Protein AF-A0A0E0ACD8-F1 (afdb_monomer_lite)

Sequence (240 aa):
MGDSAIGPICGKRSSAIFADDLLPPSPPSPHSHHHPAKRSRRSPHRRREAHLHHLSSLFPGMDPQLLEGALDASGDDLDSAIKSLNNLRLESTEAILSATGCKSENGLPTAVYPEMTNASDMGDARARASRALEVLEKSIVERTGADAAQNLQKENMMLKEQLTVVLRENAVLKRAVAIQHERQKEFDERSQEVQSLKQLVVQYQEQLRTLEINNYALTMHLKQAQQNNSIPGHFNPDVF

Structure (mmCIF, N/CA/C/O backbone):
data_AF-A0A0E0ACD8-F1
#
_entry.id   AF-A0A0E0ACD8-F1
#
loop_
_atom_site.group_PDB
_atom_site.id
_atom_site.type_symbol
_atom_site.label_atom_id
_atom_site.label_alt_id
_atom_site.label_comp_id
_atom_site.label_asym_id
_atom_site.label_entity_id
_atom_site.label_seq_id
_atom_site.pdbx_PDB_ins_code
_atom_site.Cartn_x
_atom_site.Cartn_y
_atom_site.Cartn_z
_atom_site.occupancy
_atom_site.B_iso_or_equiv
_atom_site.auth_seq_id
_atom_site.auth_comp_id
_atom_site.auth_asym_id
_atom_site.auth_atom_id
_atom_site.pdbx_PDB_model_num
ATOM 1 N N . MET A 1 1 ? -42.430 -9.505 19.712 1.00 44.75 1 MET A N 1
ATOM 2 C CA . MET A 1 1 ? -42.093 -9.816 18.311 1.00 44.75 1 MET A CA 1
ATOM 3 C C . MET A 1 1 ? -40.588 -9.934 18.222 1.00 44.75 1 MET A C 1
ATOM 5 O O . MET A 1 1 ? -39.904 -8.929 18.353 1.00 44.75 1 MET A O 1
ATOM 9 N N . GLY A 1 2 ? -40.092 -11.164 18.163 1.00 43.69 2 GLY A N 1
ATOM 10 C CA . GLY A 1 2 ? -38.697 -11.434 17.847 1.00 43.69 2 GLY A CA 1
ATOM 11 C C . GLY A 1 2 ? -38.564 -11.699 16.356 1.00 43.69 2 GLY A C 1
ATOM 12 O O . GLY A 1 2 ? -39.543 -12.097 15.740 1.00 43.69 2 GLY A O 1
ATOM 13 N N . ASP A 1 3 ? -37.364 -11.497 15.828 1.00 41.41 3 ASP A N 1
ATOM 14 C CA . ASP A 1 3 ? -36.836 -12.303 14.734 1.00 41.41 3 ASP A CA 1
ATOM 15 C C . ASP A 1 3 ? -35.308 -12.324 14.848 1.00 41.41 3 ASP A C 1
ATOM 17 O O . ASP A 1 3 ? -34.622 -11.312 14.717 1.00 41.41 3 ASP A O 1
ATOM 21 N N . SER A 1 4 ? -34.797 -13.508 15.191 1.00 39.84 4 SER A N 1
ATOM 22 C CA . SER A 1 4 ? -33.385 -13.877 15.134 1.00 39.84 4 SER A CA 1
ATOM 23 C C . SER A 1 4 ? -33.101 -14.444 13.750 1.00 39.84 4 SER A C 1
ATOM 25 O O . SER A 1 4 ? -33.640 -15.488 13.394 1.00 39.84 4 SER A O 1
ATOM 27 N N . ALA A 1 5 ? -32.220 -13.799 12.990 1.00 52.59 5 ALA A N 1
ATOM 28 C CA . ALA A 1 5 ? -31.650 -14.382 11.783 1.00 52.59 5 ALA A CA 1
ATOM 29 C C . ALA A 1 5 ? -30.378 -15.163 12.154 1.00 52.59 5 ALA A C 1
ATOM 31 O O . ALA A 1 5 ? -29.327 -14.578 12.412 1.00 52.59 5 ALA A O 1
ATOM 32 N N . ILE A 1 6 ? -30.488 -16.492 12.200 1.00 50.03 6 ILE A N 1
ATOM 33 C CA . ILE A 1 6 ? -29.354 -17.419 12.282 1.00 50.03 6 ILE A CA 1
ATOM 34 C C . ILE A 1 6 ? -28.976 -17.797 10.846 1.00 50.03 6 ILE A C 1
ATOM 36 O O . ILE A 1 6 ? -29.772 -18.398 10.128 1.00 50.03 6 ILE A O 1
ATOM 40 N N . GLY A 1 7 ? -27.766 -17.431 10.419 1.00 40.84 7 GLY A N 1
ATOM 41 C CA . GLY A 1 7 ? -27.192 -17.869 9.145 1.00 40.84 7 GLY A CA 1
ATOM 42 C C . GLY A 1 7 ? -26.652 -19.307 9.223 1.00 40.84 7 GLY A C 1
ATOM 43 O O . GLY A 1 7 ? -26.124 -19.692 10.269 1.00 40.84 7 GLY A O 1
ATOM 44 N N . PRO A 1 8 ? -26.724 -20.110 8.144 1.00 55.34 8 PRO A N 1
ATOM 45 C CA . PRO A 1 8 ? -26.065 -21.406 8.097 1.00 55.34 8 PRO A CA 1
ATOM 46 C C . PRO A 1 8 ? -24.646 -21.309 7.515 1.00 55.34 8 PRO A C 1
ATOM 48 O O . PRO A 1 8 ? -24.424 -20.818 6.410 1.00 55.34 8 PRO A O 1
ATOM 51 N N . ILE A 1 9 ? -23.692 -21.847 8.278 1.00 46.97 9 ILE A N 1
ATOM 52 C CA . ILE A 1 9 ? -22.329 -22.193 7.867 1.00 46.97 9 ILE A CA 1
ATOM 53 C C . ILE A 1 9 ? -22.361 -23.638 7.350 1.00 46.97 9 ILE A C 1
ATOM 55 O O . ILE A 1 9 ? -22.727 -24.553 8.081 1.00 46.97 9 ILE A O 1
ATOM 59 N N . CYS A 1 10 ? -21.952 -23.855 6.103 1.00 50.28 10 CYS A N 1
ATOM 60 C CA . CYS A 1 10 ? -21.711 -25.167 5.497 1.00 50.28 10 CYS A CA 1
ATOM 61 C C . CYS A 1 10 ? -20.557 -24.971 4.502 1.00 50.28 10 CYS A C 1
ATOM 63 O O . CYS A 1 10 ? -20.577 -24.013 3.742 1.00 50.28 10 CYS A O 1
ATOM 65 N N . GLY A 1 11 ? -19.479 -25.742 4.421 1.00 39.41 11 GLY A N 1
ATOM 66 C CA . GLY A 1 11 ? -19.096 -27.023 4.996 1.00 39.41 11 GLY A CA 1
ATOM 67 C C . GLY A 1 11 ? -18.040 -27.575 4.033 1.00 39.41 11 GLY A C 1
ATOM 68 O O . GLY A 1 11 ? -18.365 -27.963 2.917 1.00 39.41 11 GLY A O 1
ATOM 69 N N . LYS A 1 12 ? -16.759 -27.511 4.412 1.00 44.75 12 LYS A N 1
ATOM 70 C CA . LYS A 1 12 ? -15.624 -28.009 3.617 1.00 44.75 12 LYS A CA 1
ATOM 71 C C . LYS A 1 12 ? -15.651 -29.537 3.572 1.00 44.75 12 LYS A C 1
ATOM 73 O O . LYS A 1 12 ? -15.580 -30.152 4.632 1.00 44.75 12 LYS A O 1
ATOM 78 N N . ARG A 1 13 ? -15.611 -30.139 2.380 1.00 47.50 13 ARG A N 1
ATOM 79 C CA . ARG A 1 13 ? -15.043 -31.480 2.158 1.00 47.50 13 ARG A CA 1
ATOM 80 C C . ARG A 1 13 ? -14.386 -31.559 0.780 1.00 47.50 13 ARG A C 1
ATOM 82 O O . ARG A 1 13 ? -15.063 -31.595 -0.239 1.00 47.50 13 ARG A O 1
ATOM 89 N N . SER A 1 14 ? -13.057 -31.589 0.792 1.00 41.72 14 SER A N 1
ATOM 90 C CA . SER A 1 14 ? -12.219 -32.058 -0.311 1.00 41.72 14 SER A CA 1
ATOM 91 C C . SER A 1 14 ? -12.171 -33.588 -0.327 1.00 41.72 14 SER A C 1
ATOM 93 O O . SER A 1 14 ? -12.010 -34.189 0.732 1.00 41.72 14 SER A O 1
ATOM 95 N N . SER A 1 15 ? -12.175 -34.189 -1.517 1.00 36.47 15 SER A N 1
ATOM 96 C CA . SER A 1 15 ? -11.354 -35.365 -1.850 1.00 36.47 15 SER A CA 1
ATOM 97 C C . SER A 1 15 ? -11.347 -35.584 -3.361 1.00 36.47 15 SER A C 1
ATOM 99 O O . SER A 1 15 ? -12.391 -35.799 -3.971 1.00 36.47 15 SER A O 1
ATOM 101 N N . ALA A 1 16 ? -10.155 -35.521 -3.940 1.00 38.72 16 ALA A N 1
ATOM 102 C CA . ALA A 1 16 ? -9.854 -35.925 -5.304 1.00 38.72 16 ALA A CA 1
ATOM 103 C C . ALA A 1 16 ? -9.402 -37.401 -5.344 1.00 38.72 16 ALA A C 1
ATOM 105 O O . ALA A 1 16 ? -9.107 -37.968 -4.292 1.00 38.72 16 ALA A O 1
ATOM 106 N N . ILE A 1 17 ? -9.225 -37.907 -6.577 1.00 37.50 17 ILE A N 1
ATOM 107 C CA . ILE A 1 17 ? -8.387 -39.043 -7.040 1.00 37.50 17 ILE A CA 1
ATOM 108 C C . ILE A 1 17 ? -9.178 -40.268 -7.543 1.00 37.50 17 ILE A C 1
ATOM 110 O O . ILE A 1 17 ? -9.845 -40.934 -6.762 1.00 37.50 17 ILE A O 1
ATOM 114 N N . PHE A 1 18 ? -9.105 -40.509 -8.865 1.00 42.03 18 PHE A N 1
ATOM 115 C CA . PHE A 1 18 ? -8.533 -41.669 -9.605 1.00 42.03 18 PHE A CA 1
ATOM 116 C C . PHE A 1 18 ? -8.907 -41.469 -11.102 1.00 42.03 18 PHE A C 1
ATOM 118 O O . PHE A 1 18 ? -10.088 -41.393 -11.422 1.00 42.03 18 PHE A O 1
ATOM 125 N N . ALA A 1 19 ? -7.993 -41.010 -11.974 1.00 38.72 19 ALA A N 1
ATOM 126 C CA . ALA A 1 19 ? -7.158 -41.813 -12.896 1.00 38.72 19 ALA A CA 1
ATOM 127 C C . ALA A 1 19 ? -7.994 -42.831 -13.709 1.00 38.72 19 ALA A C 1
ATOM 129 O O . ALA A 1 19 ? -8.526 -43.771 -13.132 1.00 38.72 19 ALA A O 1
ATOM 130 N N . ASP A 1 20 ? -8.363 -42.522 -14.958 1.00 36.41 20 ASP A N 1
ATOM 131 C CA . ASP A 1 20 ? -7.591 -42.793 -16.194 1.00 36.41 20 ASP A CA 1
ATOM 132 C C . ASP A 1 20 ? -7.513 -44.301 -16.482 1.00 36.41 20 ASP A C 1
ATOM 134 O O . ASP A 1 20 ? -6.758 -44.976 -15.793 1.00 36.41 20 ASP A O 1
ATOM 138 N N . ASP A 1 21 ? -8.352 -44.820 -17.400 1.00 34.28 21 ASP A N 1
ATOM 139 C CA . ASP A 1 21 ? -7.948 -45.713 -18.508 1.00 34.28 21 ASP A CA 1
ATOM 140 C C . ASP A 1 21 ? -9.148 -46.201 -19.376 1.00 34.28 21 ASP A C 1
ATOM 142 O O . ASP A 1 21 ? -10.239 -46.467 -18.869 1.00 34.28 21 ASP A O 1
ATOM 146 N N . LEU A 1 22 ? -8.877 -46.414 -20.674 1.00 37.34 22 LEU A N 1
ATOM 147 C CA . LEU A 1 22 ? -9.637 -47.168 -21.707 1.00 37.34 22 LEU A CA 1
ATOM 148 C C . LEU A 1 22 ? -10.721 -46.464 -22.578 1.00 37.34 22 LEU A C 1
ATOM 150 O O . LEU A 1 22 ? -11.919 -46.553 -22.338 1.00 37.34 22 LEU A O 1
ATOM 154 N N . LEU A 1 23 ? -10.226 -45.839 -23.659 1.00 43.69 23 LEU A N 1
ATOM 155 C CA . LEU A 1 23 ? -10.640 -45.798 -25.090 1.00 43.69 23 LEU A CA 1
ATOM 156 C C . LEU A 1 23 ? -12.063 -46.227 -25.606 1.00 43.69 23 LEU A C 1
ATOM 158 O O . LEU A 1 23 ? -12.763 -47.027 -24.995 1.00 43.69 23 LEU A O 1
ATOM 162 N N . PRO A 1 24 ? -12.476 -45.733 -26.809 1.00 51.62 24 PRO A N 1
ATOM 163 C CA . PRO A 1 24 ? -13.868 -45.597 -27.285 1.00 51.62 24 PRO A CA 1
ATOM 164 C C . PRO A 1 24 ? -14.331 -46.700 -28.272 1.00 51.62 24 PRO A C 1
ATOM 166 O O . PRO A 1 24 ? -13.490 -47.395 -28.846 1.00 51.62 24 PRO A O 1
ATOM 169 N N . PRO A 1 25 ? -15.639 -46.826 -28.594 1.00 42.16 25 PRO A N 1
ATOM 170 C CA . PRO A 1 25 ? -16.081 -47.678 -29.698 1.00 42.16 25 PRO A CA 1
ATOM 171 C C . PRO A 1 25 ? -15.919 -46.997 -31.075 1.00 42.16 25 PRO A C 1
ATOM 173 O O . PRO A 1 25 ? -16.193 -45.811 -31.255 1.00 42.16 25 PRO A O 1
ATOM 176 N N . SER A 1 26 ? -15.437 -47.793 -32.032 1.00 41.91 26 SER A N 1
ATOM 177 C CA . SER A 1 26 ? -14.914 -47.460 -33.370 1.00 41.91 26 SER A CA 1
ATOM 178 C C . SER A 1 26 ? -15.997 -47.262 -34.473 1.00 41.91 26 SER A C 1
ATOM 180 O O . SER A 1 26 ? -17.175 -47.505 -34.216 1.00 41.91 26 SER A O 1
ATOM 182 N N . PRO A 1 27 ? -15.626 -46.827 -35.705 1.00 51.56 27 PRO A N 1
ATOM 183 C CA . PRO A 1 27 ? -16.522 -46.285 -36.742 1.00 51.56 27 PRO A CA 1
ATOM 184 C C . PRO A 1 27 ? -16.906 -47.309 -37.835 1.00 51.56 27 PRO A C 1
ATOM 186 O O . PRO A 1 27 ? -16.271 -48.359 -37.930 1.00 51.56 27 PRO A O 1
ATOM 189 N N . PRO A 1 28 ? -17.818 -46.966 -38.771 1.00 38.97 28 PRO A N 1
ATOM 190 C CA . PRO A 1 28 ? -17.841 -47.582 -40.092 1.00 38.97 28 PRO A CA 1
ATOM 191 C C . PRO A 1 28 ? -17.473 -46.591 -41.215 1.00 38.97 28 PRO A C 1
ATOM 193 O O . PRO A 1 28 ? -17.900 -45.441 -41.270 1.00 38.97 28 PRO A O 1
ATOM 196 N N . SER A 1 29 ? -16.682 -47.079 -42.159 1.00 42.69 29 SER A N 1
ATOM 197 C CA . SER A 1 29 ? -16.430 -46.565 -43.516 1.00 42.69 29 SER A CA 1
ATOM 198 C C . SER A 1 29 ? -16.172 -47.805 -44.397 1.00 42.69 29 SER A C 1
ATOM 200 O O . SER A 1 29 ? -15.933 -48.863 -43.809 1.00 42.69 29 SER A O 1
ATOM 202 N N . PRO A 1 30 ? -16.094 -47.766 -45.747 1.00 52.03 30 PRO A N 1
ATOM 203 C CA . PRO A 1 30 ? -16.417 -46.725 -46.743 1.00 52.03 30 PRO A CA 1
ATOM 204 C C . PRO A 1 30 ? -17.197 -47.274 -47.977 1.00 52.03 30 PRO A C 1
ATOM 206 O O . PRO A 1 30 ? -17.224 -48.475 -48.218 1.00 52.03 30 PRO A O 1
ATOM 209 N N . HIS A 1 31 ? -17.699 -46.407 -48.869 1.00 36.91 31 HIS A N 1
ATOM 210 C CA . HIS A 1 31 ? -17.850 -46.769 -50.292 1.00 36.91 31 HIS A CA 1
ATOM 211 C C . HIS A 1 31 ? -17.358 -45.638 -51.210 1.00 36.91 31 HIS A C 1
ATOM 213 O O . HIS A 1 31 ? -17.790 -44.492 -51.124 1.00 36.91 31 HIS A O 1
ATOM 219 N N . SER A 1 32 ? -16.391 -46.009 -52.050 1.00 43.66 32 SER A N 1
ATOM 220 C CA . SER A 1 32 ? -15.716 -45.245 -53.106 1.00 43.66 32 SER A CA 1
ATOM 221 C C . SER A 1 32 ? -16.608 -45.074 -54.335 1.00 43.66 32 SER A C 1
ATOM 223 O O . SER A 1 32 ? -17.327 -46.015 -54.633 1.00 43.66 32 SER A O 1
ATOM 225 N N . HIS A 1 33 ? -16.485 -43.960 -55.078 1.00 39.53 33 HIS A N 1
ATOM 226 C CA . HIS A 1 33 ? -16.396 -43.965 -56.552 1.00 39.53 33 HIS A CA 1
ATOM 227 C C . HIS A 1 33 ? -15.764 -42.661 -57.094 1.00 39.53 33 HIS A C 1
ATOM 229 O O . HIS A 1 33 ? -16.091 -41.552 -56.674 1.00 39.53 33 HIS A O 1
ATOM 235 N N . HIS A 1 34 ? -14.836 -42.828 -58.041 1.00 39.72 34 HIS A N 1
ATOM 236 C CA . HIS A 1 34 ? -14.064 -41.807 -58.7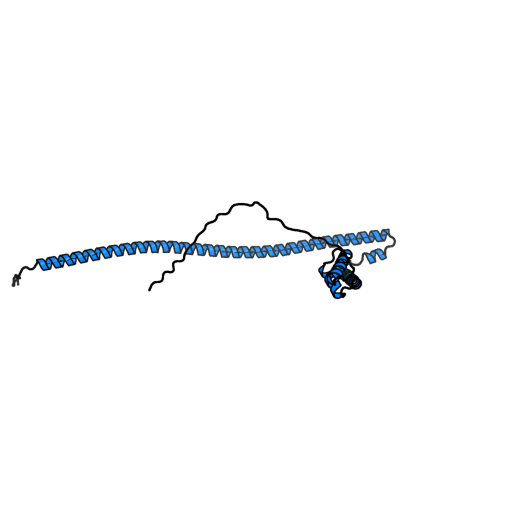58 1.00 39.72 34 HIS A CA 1
ATOM 237 C C . HIS A 1 34 ? -14.796 -41.249 -60.001 1.00 39.72 34 HIS A C 1
ATOM 239 O O . HIS A 1 34 ? -15.427 -42.024 -60.711 1.00 39.72 34 HIS A O 1
ATOM 245 N N . HIS A 1 35 ? -14.614 -39.953 -60.324 1.00 47.41 35 HIS A N 1
ATOM 246 C CA . HIS A 1 35 ? -13.945 -39.407 -61.541 1.00 47.41 35 HIS A CA 1
ATOM 247 C C . HIS A 1 35 ? -14.424 -37.988 -61.976 1.00 47.41 35 HIS A C 1
ATOM 249 O O . HIS A 1 35 ? -15.497 -37.548 -61.573 1.00 47.41 35 HIS A O 1
ATOM 255 N N . PRO A 1 36 ? -13.594 -37.225 -62.739 1.00 67.75 36 PRO A N 1
ATOM 256 C CA . PRO A 1 36 ? -13.540 -35.761 -62.709 1.00 67.75 36 PRO A CA 1
ATOM 257 C C . PRO A 1 36 ? -14.059 -35.077 -63.987 1.00 67.75 36 PRO A C 1
ATOM 259 O O . PRO A 1 36 ? -13.977 -35.626 -65.082 1.00 67.75 36 PRO A O 1
ATOM 262 N N . ALA A 1 37 ? -14.464 -33.807 -63.881 1.00 36.25 37 ALA A N 1
ATOM 263 C CA . ALA A 1 37 ? -14.571 -32.915 -65.036 1.00 36.25 37 ALA A CA 1
ATOM 264 C C . ALA A 1 37 ? -14.327 -31.446 -64.652 1.00 36.25 37 ALA A C 1
ATOM 266 O O . ALA A 1 37 ? -14.781 -30.938 -63.630 1.00 36.25 37 ALA A O 1
ATOM 267 N N . LYS A 1 38 ? -13.552 -30.782 -65.506 1.00 54.72 38 LYS A N 1
ATOM 268 C CA . LYS A 1 38 ? -12.978 -29.442 -65.382 1.00 54.72 38 LYS A CA 1
ATOM 269 C C . LYS A 1 38 ? -14.039 -28.344 -65.207 1.00 54.72 38 LYS A C 1
ATOM 271 O O . LYS A 1 38 ? -14.846 -28.109 -66.100 1.00 54.72 38 LYS A O 1
ATOM 276 N N . ARG A 1 39 ? -13.903 -27.539 -64.150 1.00 43.03 39 ARG A N 1
ATOM 277 C CA . ARG A 1 39 ? -14.224 -26.102 -64.191 1.00 43.03 39 ARG A CA 1
ATOM 278 C C . ARG A 1 39 ? -13.304 -25.363 -63.224 1.00 43.03 39 ARG A C 1
ATOM 280 O O . ARG A 1 39 ? -13.529 -25.347 -62.020 1.00 43.03 39 ARG A O 1
ATOM 287 N N . SER A 1 40 ? -12.249 -24.759 -63.772 1.00 56.19 40 SER A N 1
ATOM 288 C CA . SER A 1 40 ? -11.439 -23.757 -63.076 1.00 56.19 40 SER A CA 1
ATOM 289 C C . SER A 1 40 ? -12.326 -22.549 -62.777 1.00 56.19 40 SER A C 1
ATOM 291 O O . SER A 1 40 ? -12.461 -21.631 -63.579 1.00 56.19 40 SER A O 1
ATOM 293 N N . ARG A 1 41 ? -13.002 -22.587 -61.634 1.00 51.62 41 ARG A N 1
ATOM 294 C CA . ARG A 1 41 ? -13.510 -21.404 -60.952 1.00 51.62 41 ARG A CA 1
ATOM 295 C C . ARG A 1 41 ? -12.672 -21.292 -59.690 1.00 51.62 41 ARG A C 1
ATOM 297 O O . ARG A 1 41 ? -13.060 -21.795 -58.642 1.00 51.62 41 ARG A O 1
ATOM 304 N N . ARG A 1 42 ? -11.464 -20.725 -59.804 1.00 54.94 42 ARG A N 1
ATOM 305 C CA . ARG A 1 42 ? -10.732 -20.308 -58.603 1.00 54.94 42 ARG A CA 1
ATOM 306 C C . ARG A 1 42 ? -11.610 -19.261 -57.928 1.00 54.94 42 ARG A C 1
ATOM 308 O O . ARG A 1 42 ? -11.827 -18.202 -58.514 1.00 54.94 42 ARG A O 1
ATOM 315 N N . SER A 1 43 ? -12.162 -19.585 -56.760 1.00 65.50 43 SER A N 1
ATOM 316 C CA . SER A 1 43 ? -12.845 -18.595 -55.930 1.00 65.50 43 SER A CA 1
ATOM 317 C C . SER A 1 43 ? -11.936 -17.370 -55.776 1.00 65.50 43 SER A C 1
ATOM 319 O O . SER A 1 43 ? -10.722 -17.564 -55.651 1.00 65.50 43 SER A O 1
ATOM 321 N N . PRO A 1 44 ? -12.485 -16.142 -55.771 1.00 66.31 44 PRO A N 1
ATOM 322 C CA . PRO A 1 44 ? -11.706 -14.909 -55.616 1.00 66.31 44 PRO A CA 1
ATOM 323 C C . PRO A 1 44 ? -10.696 -14.997 -54.462 1.00 66.31 44 PRO A C 1
ATOM 325 O O . PRO A 1 44 ? -9.534 -14.642 -54.620 1.00 66.31 44 PRO A O 1
ATOM 328 N N . HIS A 1 45 ? -11.105 -15.646 -53.368 1.00 71.69 45 HIS A N 1
ATOM 329 C CA . HIS A 1 45 ? -10.282 -15.919 -52.192 1.00 71.69 45 HIS A CA 1
ATOM 330 C C . HIS A 1 45 ? -8.993 -16.712 -52.492 1.00 71.69 45 HIS A C 1
ATOM 332 O O . HIS A 1 45 ? -7.904 -16.273 -52.143 1.00 71.69 45 HIS A O 1
ATOM 338 N N . ARG A 1 46 ? -9.073 -17.809 -53.262 1.00 75.31 46 ARG A N 1
ATOM 339 C CA . ARG A 1 46 ? -7.886 -18.607 -53.641 1.00 75.31 46 ARG A CA 1
ATOM 340 C C . ARG A 1 46 ? -6.951 -17.884 -54.612 1.00 75.31 46 ARG A C 1
ATOM 342 O O . ARG A 1 46 ? -5.789 -18.263 -54.738 1.00 75.31 46 ARG A O 1
ATOM 349 N N . ARG A 1 47 ? -7.456 -16.910 -55.379 1.00 81.31 47 ARG A N 1
ATOM 350 C CA . ARG A 1 47 ? -6.610 -16.078 -56.251 1.00 81.31 47 ARG A CA 1
ATOM 351 C C . ARG A 1 47 ? -5.814 -15.090 -55.404 1.00 81.31 47 ARG A C 1
ATOM 353 O O . ARG A 1 47 ? -4.605 -14.997 -55.578 1.00 81.31 47 ARG A O 1
ATOM 360 N N . ARG A 1 48 ? -6.492 -14.427 -54.468 1.00 86.12 48 ARG A N 1
ATOM 361 C CA . ARG A 1 48 ? -5.885 -13.489 -53.526 1.00 86.12 48 ARG A CA 1
ATOM 362 C C . ARG A 1 48 ? -4.791 -14.149 -52.689 1.00 86.12 48 ARG A C 1
ATOM 364 O O . ARG A 1 48 ? -3.682 -13.636 -52.641 1.00 86.12 48 ARG A O 1
ATOM 371 N N . GLU A 1 49 ? -5.051 -15.338 -52.146 1.00 86.38 49 GLU A N 1
ATOM 372 C CA . GLU A 1 49 ? -4.046 -16.136 -51.423 1.00 86.38 49 GLU A CA 1
ATOM 373 C C . GLU A 1 49 ? -2.778 -16.386 -52.260 1.00 86.38 49 GLU A C 1
ATOM 375 O O . GLU A 1 49 ? -1.661 -16.269 -51.759 1.00 86.38 49 GLU A O 1
ATOM 380 N N . ALA A 1 50 ? -2.931 -16.688 -53.554 1.00 88.81 50 ALA A N 1
ATOM 381 C CA . ALA A 1 50 ? -1.797 -16.912 -54.447 1.00 88.81 50 ALA A CA 1
ATOM 382 C C . ALA A 1 50 ? -1.009 -15.622 -54.738 1.00 88.81 50 ALA A C 1
ATOM 384 O O . ALA A 1 50 ? 0.217 -15.669 -54.834 1.00 88.81 50 ALA A O 1
ATOM 385 N N . HIS A 1 51 ? -1.693 -14.479 -54.861 1.00 91.31 51 HIS A N 1
ATOM 386 C CA . HIS A 1 51 ? -1.048 -13.174 -55.028 1.00 91.31 51 HIS A CA 1
ATOM 387 C C . HIS A 1 51 ? -0.282 -12.765 -53.767 1.00 91.31 51 HIS A C 1
ATOM 389 O O . HIS A 1 51 ? 0.878 -12.379 -53.872 1.00 91.31 51 HIS A O 1
ATOM 395 N N . LEU A 1 52 ? -0.876 -12.930 -52.581 1.00 90.69 52 LEU A N 1
ATOM 396 C CA . LEU A 1 52 ? -0.205 -12.655 -51.308 1.00 90.69 52 LEU A CA 1
ATOM 397 C C . LEU A 1 52 ? 1.037 -13.528 -51.133 1.00 90.69 52 LEU A C 1
ATOM 399 O O . LEU A 1 52 ? 2.106 -13.009 -50.839 1.00 90.69 52 LEU A O 1
ATOM 403 N N . HIS A 1 53 ? 0.936 -14.829 -51.416 1.00 90.50 53 HIS A N 1
ATOM 404 C CA . HIS A 1 53 ? 2.090 -15.725 -51.358 1.00 90.50 53 HIS A CA 1
ATOM 405 C C . HIS A 1 53 ? 3.200 -15.313 -52.344 1.00 90.50 53 HIS A C 1
ATOM 407 O O . HIS A 1 53 ? 4.387 -15.420 -52.033 1.00 90.50 53 HIS A O 1
ATOM 413 N N . HIS A 1 54 ? 2.838 -14.822 -53.534 1.00 92.50 54 HIS A N 1
ATOM 414 C CA . HIS A 1 54 ? 3.811 -14.307 -54.498 1.00 92.50 54 HIS A CA 1
ATOM 415 C C . HIS A 1 54 ? 4.487 -13.021 -54.003 1.00 92.50 54 HIS A C 1
ATOM 417 O O . HIS A 1 54 ? 5.713 -12.919 -54.048 1.00 92.50 54 HIS A O 1
ATOM 423 N N . LEU A 1 55 ? 3.714 -12.077 -53.460 1.00 91.62 55 LEU A N 1
ATOM 424 C CA . LEU A 1 55 ? 4.234 -10.847 -52.865 1.00 91.62 55 LEU A CA 1
ATOM 425 C C . LEU A 1 55 ? 5.152 -11.138 -51.670 1.00 91.62 55 LEU A C 1
ATOM 427 O O . LEU A 1 55 ? 6.236 -10.567 -51.586 1.00 91.62 55 LEU A O 1
ATOM 431 N N . SER A 1 56 ? 4.796 -12.084 -50.798 1.00 89.31 56 SER A N 1
ATOM 432 C CA . SER A 1 56 ? 5.657 -12.513 -49.688 1.00 89.31 56 SER A CA 1
ATOM 433 C C . SER A 1 56 ? 6.988 -13.103 -50.163 1.00 89.31 56 SER A C 1
ATOM 435 O O . SER A 1 56 ? 8.007 -12.927 -49.498 1.00 89.31 56 SER A O 1
ATOM 437 N N . SER A 1 57 ? 7.007 -13.768 -51.323 1.00 90.81 57 SER A N 1
ATOM 438 C CA . SER A 1 57 ? 8.246 -14.280 -51.920 1.00 90.81 57 SER A CA 1
ATOM 439 C C . SER A 1 57 ? 9.117 -13.177 -52.528 1.00 90.81 57 SER A C 1
ATOM 441 O O . SER A 1 57 ? 10.339 -13.300 -52.495 1.00 90.81 57 SER A O 1
ATOM 443 N N . LEU A 1 58 ? 8.516 -12.137 -53.115 1.00 91.19 58 LEU A N 1
ATOM 444 C CA . LEU A 1 58 ? 9.246 -11.012 -53.714 1.00 91.19 58 LEU A CA 1
ATOM 445 C C . LEU A 1 58 ? 9.747 -10.011 -52.668 1.00 91.19 58 LEU A C 1
ATOM 447 O O . LEU A 1 58 ? 10.764 -9.351 -52.883 1.00 91.19 58 LEU A O 1
ATOM 451 N N . PHE A 1 59 ? 9.072 -9.930 -51.522 1.00 88.12 59 PHE A N 1
ATOM 452 C CA . PHE A 1 59 ? 9.396 -9.001 -50.445 1.00 88.12 59 PHE A CA 1
ATOM 453 C C . PHE A 1 59 ? 9.601 -9.716 -49.094 1.00 88.12 59 PHE A C 1
ATOM 455 O O . PHE A 1 59 ? 8.817 -9.509 -48.163 1.00 88.12 59 PHE A O 1
ATOM 462 N N . PRO A 1 60 ? 10.670 -10.526 -48.936 1.00 82.00 60 PRO A N 1
ATOM 463 C CA . PRO A 1 60 ? 10.975 -11.172 -47.663 1.00 82.00 60 PRO A CA 1
ATOM 464 C C . PRO A 1 60 ? 11.247 -10.110 -46.588 1.00 82.00 60 PRO A C 1
ATOM 466 O O . PRO A 1 60 ? 12.152 -9.287 -46.738 1.00 82.00 60 PRO A O 1
ATOM 469 N N . GLY A 1 61 ? 10.447 -10.105 -45.520 1.00 78.00 61 GLY A N 1
ATOM 470 C CA . GLY A 1 61 ? 10.566 -9.157 -44.403 1.00 78.00 61 GLY A CA 1
ATOM 471 C C . GLY A 1 61 ? 9.641 -7.936 -44.467 1.00 78.00 61 GLY A C 1
ATOM 472 O O . GLY A 1 61 ? 9.716 -7.090 -43.582 1.00 78.00 61 GLY A O 1
ATOM 473 N N . MET A 1 62 ? 8.773 -7.833 -45.478 1.00 84.31 62 MET A N 1
ATOM 474 C CA . MET A 1 62 ? 7.693 -6.839 -45.493 1.00 84.31 62 MET A CA 1
ATOM 475 C C . MET A 1 62 ? 6.515 -7.328 -44.636 1.00 84.31 62 MET A C 1
ATOM 477 O O . MET A 1 62 ? 6.176 -8.512 -44.687 1.00 84.31 62 MET A O 1
ATOM 481 N N . ASP A 1 63 ? 5.890 -6.431 -43.866 1.00 87.75 63 ASP A N 1
ATOM 482 C CA . ASP A 1 63 ? 4.725 -6.759 -43.033 1.00 87.75 63 ASP A CA 1
ATOM 483 C C . ASP A 1 63 ? 3.574 -7.321 -43.897 1.00 87.75 63 ASP A C 1
ATOM 485 O O . ASP A 1 63 ? 3.149 -6.654 -44.849 1.00 87.75 63 ASP A O 1
ATOM 489 N N . PRO A 1 64 ? 3.045 -8.521 -43.580 1.00 86.75 64 PRO A N 1
ATOM 490 C CA . PRO A 1 64 ? 1.893 -9.101 -44.261 1.00 86.75 64 PRO A CA 1
ATOM 491 C C . PRO A 1 64 ? 0.684 -8.164 -44.380 1.00 86.75 64 PRO A C 1
ATOM 493 O O . PRO A 1 64 ? -0.010 -8.220 -45.394 1.00 86.75 64 PRO A O 1
ATOM 496 N N . GLN A 1 65 ? 0.453 -7.276 -43.404 1.00 88.56 65 GLN A N 1
ATOM 497 C CA . GLN A 1 65 ? -0.663 -6.322 -43.457 1.00 88.56 65 GLN A CA 1
ATOM 498 C C . GLN A 1 65 ? -0.477 -5.265 -44.555 1.00 88.56 65 GLN A C 1
ATOM 500 O O . GLN A 1 65 ? -1.442 -4.872 -45.209 1.00 88.56 65 GLN A O 1
ATOM 505 N N . LEU A 1 66 ? 0.764 -4.840 -44.814 1.00 88.75 66 LEU A N 1
ATOM 506 C CA . LEU A 1 66 ? 1.081 -3.909 -45.902 1.00 88.75 66 LEU A CA 1
ATOM 507 C C . LEU A 1 66 ? 0.983 -4.585 -47.272 1.00 88.75 66 LEU A C 1
ATOM 509 O O . LEU A 1 66 ? 0.538 -3.962 -48.234 1.00 88.75 66 LEU A O 1
ATOM 513 N N . LEU A 1 67 ? 1.363 -5.863 -47.359 1.00 90.06 67 LEU A N 1
ATOM 514 C CA . LEU A 1 67 ? 1.194 -6.656 -48.579 1.00 90.06 67 LEU A CA 1
ATOM 515 C C . LEU A 1 67 ? -0.289 -6.826 -48.930 1.00 90.06 67 LEU A C 1
ATOM 517 O O . LEU A 1 67 ? -0.662 -6.698 -50.096 1.00 90.06 67 LEU A O 1
ATOM 521 N N . GLU A 1 68 ? -1.131 -7.075 -47.925 1.00 89.56 68 GLU A N 1
ATOM 522 C CA . GLU A 1 68 ? -2.577 -7.179 -48.105 1.00 89.56 68 GLU A CA 1
ATOM 523 C C . GLU A 1 68 ? -3.213 -5.834 -48.475 1.00 89.56 68 GLU A C 1
ATOM 525 O O . GLU A 1 68 ? -3.937 -5.759 -49.469 1.00 89.56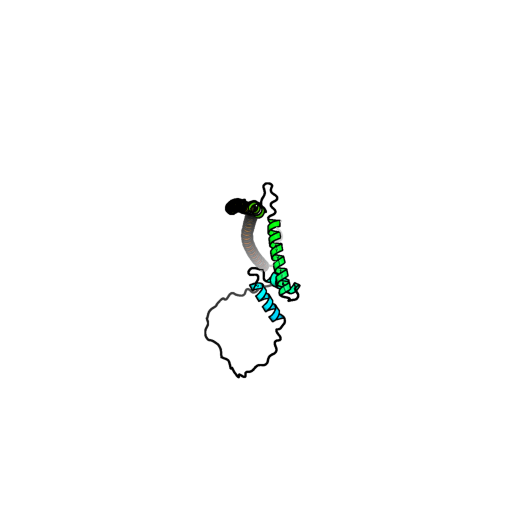 68 GLU A O 1
ATOM 530 N N . GLY A 1 69 ? -2.850 -4.752 -47.781 1.00 89.00 69 GLY A N 1
ATOM 531 C CA . GLY A 1 69 ? -3.343 -3.408 -48.086 1.00 89.00 69 GLY A CA 1
ATOM 532 C C . GLY A 1 69 ? -2.944 -2.903 -49.478 1.00 89.00 69 GLY A C 1
ATOM 533 O O . GLY A 1 69 ? -3.750 -2.270 -50.161 1.00 89.00 69 GLY A O 1
ATOM 534 N N . ALA A 1 70 ? -1.730 -3.214 -49.947 1.00 89.75 70 ALA A N 1
ATOM 535 C CA . ALA A 1 70 ? -1.295 -2.865 -51.301 1.00 89.75 70 ALA A CA 1
ATOM 536 C C . ALA A 1 70 ? -2.073 -3.639 -52.376 1.00 89.75 70 ALA A C 1
ATOM 538 O O . ALA A 1 70 ? -2.374 -3.089 -53.439 1.00 89.75 70 ALA A O 1
ATOM 539 N N . LEU A 1 71 ? -2.423 -4.898 -52.101 1.00 91.12 71 LEU A N 1
ATOM 540 C CA . LEU A 1 71 ? -3.235 -5.718 -52.995 1.00 91.12 71 LEU A CA 1
ATOM 541 C C . LEU A 1 71 ? -4.696 -5.235 -53.036 1.00 91.12 71 LEU A C 1
ATOM 543 O O . LEU A 1 71 ? -5.288 -5.193 -54.114 1.00 91.12 71 LEU A O 1
ATOM 547 N N . ASP A 1 72 ? -5.239 -4.789 -51.901 1.00 90.25 72 ASP A N 1
ATOM 548 C CA . ASP A 1 72 ? -6.560 -4.154 -51.810 1.00 90.25 72 ASP A CA 1
ATOM 549 C C . ASP A 1 72 ? -6.634 -2.838 -52.587 1.00 90.25 72 ASP A C 1
ATOM 551 O O . ASP A 1 72 ? -7.537 -2.644 -53.403 1.00 90.25 72 ASP A O 1
ATOM 555 N N . ALA A 1 73 ? -5.657 -1.949 -52.388 1.00 89.00 73 ALA A N 1
ATOM 556 C CA . ALA A 1 73 ? -5.584 -0.665 -53.086 1.00 89.00 73 ALA A CA 1
ATOM 557 C C . ALA A 1 73 ? -5.392 -0.829 -54.603 1.00 89.00 73 ALA A C 1
ATOM 559 O O . ALA A 1 73 ? -5.827 0.014 -55.387 1.00 89.00 73 ALA A O 1
ATOM 560 N N . SER A 1 74 ? -4.768 -1.934 -55.012 1.00 88.62 74 SER A N 1
ATOM 561 C CA . SER A 1 74 ? -4.541 -2.290 -56.414 1.00 88.62 74 SER A CA 1
ATOM 562 C C . SER A 1 74 ? -5.704 -3.070 -57.039 1.00 88.62 74 SER A C 1
ATOM 564 O O . SER A 1 74 ? -5.616 -3.457 -58.201 1.00 88.62 74 SER A O 1
ATOM 566 N N . GLY A 1 75 ? -6.793 -3.328 -56.302 1.00 86.94 75 GLY A N 1
ATOM 567 C CA . GLY A 1 75 ? -7.952 -4.065 -56.814 1.00 86.94 75 GLY A CA 1
ATOM 568 C C . GLY A 1 75 ? -7.634 -5.514 -57.203 1.00 86.94 75 GLY A C 1
ATOM 569 O O . GLY A 1 75 ? -8.078 -5.978 -58.253 1.00 86.94 75 GLY A O 1
ATOM 570 N N . ASP A 1 76 ? -6.839 -6.211 -56.385 1.00 87.19 76 ASP A N 1
ATOM 571 C CA . ASP A 1 76 ? -6.308 -7.560 -56.633 1.00 87.19 76 ASP A CA 1
ATOM 572 C C . ASP A 1 76 ? -5.395 -7.685 -57.883 1.00 87.19 76 ASP A C 1
ATOM 574 O O . ASP A 1 76 ? -5.116 -8.807 -58.328 1.00 87.19 76 ASP A O 1
ATOM 578 N N . ASP A 1 77 ? -4.894 -6.569 -58.437 1.00 91.81 77 ASP A N 1
ATOM 579 C CA . ASP A 1 77 ? -3.877 -6.556 -59.499 1.00 91.81 77 ASP A CA 1
ATOM 580 C C . ASP A 1 77 ? -2.454 -6.681 -58.934 1.00 91.81 77 ASP A C 1
ATOM 582 O O . ASP A 1 77 ? -1.972 -5.830 -58.181 1.00 91.81 77 ASP A O 1
ATOM 586 N N . LEU A 1 78 ? -1.761 -7.754 -59.317 1.00 91.44 78 LEU A N 1
ATOM 587 C CA . LEU A 1 78 ? -0.449 -8.094 -58.773 1.00 91.44 78 LEU A CA 1
ATOM 588 C C . LEU A 1 78 ? 0.644 -7.114 -59.232 1.00 91.44 78 LEU A C 1
ATOM 590 O O . LEU A 1 78 ? 1.488 -6.724 -58.427 1.00 91.44 78 LEU A O 1
ATOM 594 N N . ASP A 1 79 ? 0.624 -6.689 -60.496 1.00 92.81 79 ASP A N 1
ATOM 595 C CA . ASP A 1 79 ? 1.661 -5.814 -61.059 1.00 92.81 79 ASP A CA 1
ATOM 596 C C . ASP A 1 79 ? 1.599 -4.400 -60.466 1.00 92.81 79 ASP A C 1
ATOM 598 O O . ASP A 1 79 ? 2.635 -3.795 -60.160 1.00 92.81 79 ASP A O 1
ATOM 602 N N . SER A 1 80 ? 0.389 -3.877 -60.253 1.00 93.06 80 SER A N 1
ATOM 603 C CA . SER A 1 80 ? 0.177 -2.600 -59.566 1.00 93.06 80 SER A CA 1
ATOM 604 C C . SER A 1 80 ? 0.573 -2.670 -58.087 1.00 93.06 80 SER A C 1
ATOM 606 O O . SER A 1 80 ? 1.241 -1.752 -57.601 1.00 93.06 80 SER A O 1
ATOM 608 N N . ALA A 1 81 ? 0.285 -3.784 -57.402 1.00 92.81 81 ALA A N 1
ATOM 609 C CA . ALA A 1 81 ? 0.714 -3.998 -56.019 1.00 92.81 81 ALA A CA 1
ATOM 610 C C . ALA A 1 81 ? 2.248 -4.049 -55.897 1.00 92.81 81 ALA A C 1
ATOM 612 O O . ALA A 1 81 ? 2.823 -3.389 -55.031 1.00 92.81 81 ALA A O 1
ATOM 613 N N . ILE A 1 82 ? 2.937 -4.750 -56.808 1.00 92.12 82 ILE A N 1
ATOM 614 C CA . ILE A 1 82 ? 4.410 -4.802 -56.847 1.00 92.12 82 ILE A CA 1
ATOM 615 C C . ILE A 1 82 ? 5.002 -3.402 -57.054 1.00 92.12 82 ILE A C 1
ATOM 617 O O . ILE A 1 82 ? 5.967 -3.035 -56.381 1.00 92.12 82 ILE A O 1
ATOM 621 N N . LYS A 1 83 ? 4.444 -2.596 -57.966 1.00 92.12 83 LYS A N 1
ATOM 622 C CA . LYS A 1 83 ? 4.911 -1.217 -58.197 1.00 92.12 83 LYS A CA 1
ATOM 623 C C . LYS A 1 83 ? 4.709 -0.331 -56.968 1.00 92.12 83 LYS A C 1
ATOM 625 O O . LYS A 1 83 ? 5.635 0.376 -56.579 1.00 92.12 83 LYS A O 1
ATOM 630 N N . SER A 1 84 ? 3.537 -0.404 -56.337 1.00 90.12 84 SER A N 1
ATOM 631 C CA . SER A 1 84 ? 3.217 0.357 -55.124 1.00 90.12 84 SER A CA 1
ATOM 632 C C . SER A 1 84 ? 4.168 0.021 -53.969 1.00 90.12 84 SER A C 1
ATOM 634 O O . SER A 1 84 ? 4.757 0.920 -53.370 1.00 90.12 84 SER A O 1
ATOM 636 N N . LEU A 1 85 ? 4.409 -1.269 -53.722 1.00 90.38 85 LEU A N 1
ATOM 637 C CA . LEU A 1 85 ? 5.311 -1.732 -52.664 1.00 90.38 85 LEU A CA 1
ATOM 638 C C . LEU A 1 85 ? 6.774 -1.337 -52.910 1.00 90.38 85 LEU A C 1
ATOM 640 O O . LEU A 1 85 ? 7.498 -1.018 -51.966 1.00 90.38 85 LEU A O 1
ATOM 644 N N . ASN A 1 86 ? 7.220 -1.324 -54.168 1.00 88.12 86 ASN A N 1
ATOM 645 C CA . ASN A 1 86 ? 8.560 -0.846 -54.510 1.00 88.12 86 ASN A CA 1
ATOM 646 C C . ASN A 1 86 ? 8.714 0.659 -54.268 1.00 88.12 86 ASN A C 1
ATOM 648 O O . ASN A 1 86 ? 9.718 1.074 -53.690 1.00 88.12 86 ASN A O 1
ATOM 652 N N . ASN A 1 87 ? 7.716 1.462 -54.644 1.00 86.44 87 ASN A N 1
ATOM 653 C CA . ASN A 1 87 ? 7.725 2.898 -54.363 1.00 86.44 87 ASN A CA 1
ATOM 654 C C . ASN A 1 87 ? 7.782 3.161 -52.852 1.00 86.44 87 ASN A C 1
ATOM 656 O O . ASN A 1 87 ? 8.628 3.930 -52.409 1.00 86.44 87 ASN A O 1
ATOM 660 N N . LEU A 1 88 ? 6.987 2.435 -52.058 1.00 82.69 88 LEU A N 1
ATOM 661 C CA . LEU A 1 88 ? 6.998 2.537 -50.595 1.00 82.69 88 LEU A CA 1
ATOM 662 C C . LEU A 1 88 ? 8.379 2.221 -49.992 1.00 82.69 88 LEU A C 1
ATOM 664 O O . LEU A 1 88 ? 8.815 2.880 -49.047 1.00 82.69 88 LEU A O 1
ATOM 668 N N . ARG A 1 89 ? 9.099 1.232 -50.539 1.00 79.44 89 ARG A N 1
ATOM 669 C CA . ARG A 1 89 ? 10.475 0.914 -50.120 1.00 79.44 89 ARG A CA 1
ATOM 670 C C . ARG A 1 89 ? 11.457 2.044 -50.429 1.00 79.44 89 ARG A C 1
ATOM 672 O O . ARG A 1 89 ? 12.313 2.347 -49.598 1.00 79.44 89 ARG A O 1
ATOM 679 N N . LEU A 1 90 ? 11.351 2.649 -51.611 1.00 72.75 90 LEU A N 1
ATOM 680 C CA . LEU A 1 90 ? 12.205 3.768 -52.016 1.00 72.75 90 LEU A CA 1
ATOM 681 C C . LEU A 1 90 ? 11.941 4.999 -51.144 1.00 72.75 90 LEU A C 1
ATOM 683 O O . LEU A 1 90 ? 12.880 5.582 -50.611 1.00 72.75 90 LEU A O 1
ATOM 687 N N . GLU A 1 91 ? 10.670 5.306 -50.903 1.00 66.56 91 GLU A N 1
ATOM 688 C CA . GLU A 1 91 ? 10.229 6.427 -50.072 1.00 66.56 91 GLU A CA 1
ATOM 689 C C . GLU A 1 91 ? 10.607 6.222 -48.595 1.00 66.56 91 GLU A C 1
ATOM 691 O O . GLU A 1 91 ? 11.050 7.152 -47.930 1.00 66.56 91 GLU A O 1
ATOM 696 N N . SER A 1 92 ? 10.568 4.981 -48.093 1.00 63.78 92 SER A N 1
ATOM 697 C CA . SER A 1 92 ? 11.091 4.637 -46.760 1.00 63.78 92 SER A CA 1
ATOM 698 C C . SER A 1 92 ? 12.609 4.821 -46.670 1.00 63.78 92 SER A C 1
ATOM 700 O O . SER A 1 92 ? 13.120 5.241 -45.637 1.00 63.78 92 SER A O 1
ATOM 702 N N . THR A 1 93 ? 13.346 4.546 -47.749 1.00 57.16 93 THR A N 1
ATOM 703 C CA . THR A 1 93 ? 14.803 4.756 -47.802 1.00 57.16 93 THR A CA 1
ATOM 704 C C . THR A 1 93 ? 15.136 6.252 -47.837 1.00 57.16 93 THR A C 1
ATOM 706 O O . THR A 1 93 ? 16.047 6.700 -47.144 1.00 57.16 93 THR A O 1
ATOM 709 N N . GLU A 1 94 ? 14.354 7.045 -48.570 1.00 56.94 94 GLU A N 1
ATOM 710 C CA . GLU A 1 94 ? 14.453 8.508 -48.609 1.00 56.94 94 GLU A CA 1
ATOM 711 C C . GLU A 1 94 ? 14.027 9.158 -47.281 1.00 56.94 94 GLU A C 1
ATOM 713 O O . GLU A 1 94 ? 14.643 10.128 -46.831 1.00 56.94 94 GLU A O 1
ATOM 718 N N . ALA A 1 95 ? 13.042 8.577 -46.591 1.00 56.59 95 ALA A N 1
ATOM 719 C CA . ALA A 1 95 ? 12.628 8.977 -45.251 1.00 56.59 95 ALA A CA 1
ATOM 720 C C . ALA A 1 95 ? 13.688 8.636 -44.198 1.00 56.59 95 ALA A C 1
ATOM 722 O O . ALA A 1 95 ? 13.909 9.437 -43.297 1.00 56.59 95 ALA A O 1
ATOM 723 N N . ILE A 1 96 ? 14.397 7.509 -44.325 1.00 57.25 96 ILE A N 1
ATOM 724 C CA . ILE A 1 96 ? 15.558 7.200 -43.478 1.00 57.25 96 ILE A CA 1
ATOM 725 C C . ILE A 1 96 ? 16.677 8.211 -43.743 1.00 57.25 96 ILE A C 1
ATOM 727 O O . ILE A 1 96 ? 17.207 8.757 -42.783 1.00 57.25 96 ILE A O 1
ATOM 731 N N . LEU A 1 97 ? 16.974 8.540 -45.007 1.00 54.38 97 LEU A N 1
ATOM 732 C CA . LEU A 1 97 ? 17.961 9.570 -45.368 1.00 54.38 97 LEU A CA 1
ATOM 733 C C . LEU A 1 97 ? 17.580 10.961 -44.824 1.00 54.38 97 LEU A C 1
ATOM 735 O O . LEU A 1 97 ? 18.438 11.688 -44.317 1.00 54.38 97 LEU A O 1
ATOM 739 N N . SER A 1 98 ? 16.290 11.301 -44.857 1.00 49.91 98 SER A N 1
ATOM 740 C CA . SER A 1 98 ? 15.739 12.553 -44.320 1.00 49.91 98 SER A CA 1
ATOM 741 C C . SER A 1 98 ? 15.688 12.578 -42.786 1.00 49.91 98 SER A C 1
ATOM 743 O O . SER A 1 98 ? 15.949 13.616 -42.179 1.00 49.91 98 SER A O 1
ATOM 745 N N . ALA A 1 99 ? 15.405 11.444 -42.136 1.00 49.91 99 ALA A N 1
ATOM 746 C CA . ALA A 1 99 ? 15.419 11.285 -40.680 1.00 49.91 99 ALA A CA 1
ATOM 747 C C . ALA A 1 99 ? 16.849 11.203 -40.118 1.00 49.91 99 ALA A C 1
ATOM 749 O O . ALA A 1 99 ? 17.097 11.661 -39.005 1.00 49.91 99 ALA A O 1
ATOM 750 N N . THR A 1 100 ? 17.819 10.742 -40.916 1.00 46.56 100 THR A N 1
ATOM 751 C CA . THR A 1 100 ? 19.258 10.954 -40.684 1.00 46.56 100 THR A CA 1
ATOM 752 C C . THR A 1 100 ? 19.712 12.373 -41.033 1.00 46.56 100 THR A C 1
ATOM 754 O O . THR A 1 100 ? 20.910 12.614 -41.172 1.00 46.56 100 THR A O 1
ATOM 757 N N . GLY A 1 101 ? 18.777 13.325 -41.151 1.00 48.81 101 GLY A N 1
ATOM 758 C CA . GLY A 1 101 ? 19.014 14.759 -41.261 1.00 48.81 101 GLY A CA 1
ATOM 759 C C . GLY A 1 101 ? 19.773 15.316 -40.057 1.00 48.81 101 GLY A C 1
ATOM 760 O O . GLY A 1 101 ? 19.231 16.047 -39.230 1.00 48.81 101 GLY A O 1
ATOM 761 N N . CYS A 1 102 ? 21.064 15.006 -39.981 1.00 41.59 102 CYS A N 1
ATOM 762 C CA . CYS A 1 102 ? 22.034 15.720 -39.183 1.00 41.59 102 CYS A CA 1
ATOM 763 C C . CYS A 1 102 ? 22.173 17.121 -39.773 1.00 41.59 102 CYS A C 1
ATOM 765 O O . CYS A 1 102 ? 22.993 17.378 -40.652 1.00 41.59 102 CYS A O 1
ATOM 767 N N . LYS A 1 103 ? 21.381 18.057 -39.250 1.00 46.81 103 LYS A N 1
ATOM 768 C CA . LYS A 1 103 ? 21.821 19.446 -39.173 1.00 46.81 103 LYS A CA 1
ATOM 769 C C . LYS A 1 103 ? 22.974 19.488 -38.172 1.00 46.81 103 LYS A C 1
ATOM 771 O O . LYS A 1 103 ? 22.752 19.649 -36.981 1.00 46.81 103 LYS A O 1
ATOM 776 N N . SER A 1 104 ? 24.187 19.270 -38.657 1.00 41.81 104 SER A N 1
ATOM 777 C CA . SER A 1 104 ? 25.400 19.676 -37.960 1.00 41.81 104 SER A CA 1
ATOM 778 C C . SER A 1 104 ? 26.384 20.174 -39.000 1.00 41.81 104 SER A C 1
ATOM 780 O O . SER A 1 104 ? 26.725 19.476 -39.955 1.00 41.81 104 SER A O 1
ATOM 782 N N . GLU A 1 105 ? 26.789 21.421 -38.800 1.00 48.75 105 GLU A N 1
ATOM 783 C CA . GLU A 1 105 ? 28.052 21.970 -39.263 1.00 48.75 105 GLU A CA 1
ATOM 784 C C . GLU A 1 105 ? 29.179 20.932 -39.115 1.00 48.75 105 GLU A C 1
ATOM 786 O O . GLU A 1 105 ? 29.289 20.267 -38.085 1.00 48.75 105 GLU A O 1
ATOM 791 N N . ASN A 1 106 ? 29.980 20.791 -40.172 1.00 52.44 106 ASN A N 1
ATOM 792 C CA . ASN A 1 106 ? 30.990 19.750 -40.420 1.00 52.44 106 ASN A CA 1
ATOM 793 C C . ASN A 1 106 ? 30.372 18.451 -40.962 1.00 52.44 106 ASN A C 1
ATOM 795 O O . ASN A 1 106 ? 29.980 17.542 -40.237 1.00 52.44 106 ASN A O 1
ATOM 799 N N . GLY A 1 107 ? 30.235 18.433 -42.290 1.00 55.78 107 GLY A N 1
ATOM 800 C CA . GLY A 1 107 ? 29.348 17.540 -43.022 1.00 55.78 107 GLY A CA 1
ATOM 801 C C . GLY A 1 107 ? 29.648 16.049 -42.915 1.00 55.78 107 GLY A C 1
ATOM 802 O O . GLY A 1 107 ? 30.783 15.630 -43.081 1.00 55.78 107 GLY A O 1
ATOM 803 N N . LEU A 1 108 ? 28.584 15.261 -42.751 1.00 50.44 108 LEU A N 1
ATOM 804 C CA . LEU A 1 108 ? 28.212 14.121 -43.600 1.00 50.44 108 LEU A CA 1
ATOM 805 C C . LEU A 1 108 ? 26.881 13.559 -43.090 1.00 50.44 108 LEU A C 1
ATOM 807 O O . LEU A 1 108 ? 26.768 13.237 -41.911 1.00 50.44 108 LEU A O 1
ATOM 811 N N . PRO A 1 109 ? 25.878 13.411 -43.966 1.00 50.78 109 PRO A N 1
ATOM 812 C CA . PRO A 1 109 ? 25.471 12.039 -44.305 1.00 50.78 109 PRO A CA 1
ATOM 813 C C . PRO A 1 109 ? 25.523 11.739 -45.810 1.00 50.78 109 PRO A C 1
ATOM 815 O O . PRO A 1 109 ? 25.202 10.634 -46.230 1.00 50.78 109 PRO A O 1
ATOM 818 N N . THR A 1 110 ? 25.936 12.699 -46.643 1.00 53.09 110 THR A N 1
ATOM 819 C CA . THR A 1 110 ? 25.730 12.611 -48.102 1.00 53.09 110 THR A CA 1
ATOM 820 C C . THR A 1 110 ? 27.011 12.444 -48.927 1.00 53.09 110 THR A C 1
ATOM 822 O O . THR A 1 110 ? 26.911 12.144 -50.112 1.00 53.09 110 THR A O 1
ATOM 825 N N . ALA A 1 111 ? 28.220 12.613 -48.372 1.00 56.28 111 ALA A N 1
ATOM 826 C CA . ALA A 1 111 ? 29.420 12.766 -49.212 1.00 56.28 111 ALA A CA 1
ATOM 827 C C . ALA A 1 111 ? 30.221 11.492 -49.540 1.00 56.28 111 ALA A C 1
ATOM 829 O O . ALA A 1 111 ? 31.261 11.620 -50.166 1.00 56.28 111 ALA A O 1
ATOM 830 N N . VAL A 1 112 ? 29.753 10.267 -49.252 1.00 60.47 112 VAL A N 1
ATOM 831 C CA . VAL A 1 112 ? 30.471 9.065 -49.749 1.00 60.47 112 VAL A CA 1
ATOM 832 C C . VAL A 1 112 ? 30.499 9.058 -51.284 1.00 60.47 112 VAL A C 1
ATOM 834 O O . VAL A 1 112 ? 31.542 8.851 -51.896 1.00 60.47 112 VAL A O 1
ATOM 837 N N . TYR A 1 113 ? 29.363 9.372 -51.911 1.00 63.38 113 TYR A N 1
ATOM 838 C CA . TYR A 1 113 ? 29.246 9.429 -53.367 1.00 63.38 113 TYR A CA 1
ATOM 839 C C . TYR A 1 113 ? 30.011 10.636 -53.971 1.00 63.38 113 TYR A C 1
ATOM 841 O O . TYR A 1 113 ? 30.895 10.404 -54.792 1.00 63.38 113 TYR A O 1
ATOM 849 N N . PRO A 1 114 ? 29.806 11.892 -53.514 1.00 66.94 114 PRO A N 1
ATOM 850 C CA . PRO A 1 114 ? 30.611 13.055 -53.912 1.00 66.94 114 PRO A CA 1
ATOM 851 C C . PRO A 1 114 ? 32.131 12.929 -53.698 1.00 66.94 114 PRO A C 1
ATOM 853 O O . PRO A 1 114 ? 32.909 13.410 -54.525 1.00 66.94 114 PRO A O 1
ATOM 856 N N . GLU A 1 115 ? 32.586 12.312 -52.600 1.00 68.50 115 GLU A N 1
ATOM 857 C CA . GLU A 1 115 ? 34.022 12.167 -52.326 1.00 68.50 115 GLU A CA 1
ATOM 858 C C . GLU A 1 115 ? 34.691 11.164 -53.263 1.00 68.50 115 GLU A C 1
ATOM 860 O O . GLU A 1 115 ? 35.819 11.406 -53.702 1.00 68.50 115 GLU A O 1
ATOM 865 N N . MET A 1 116 ? 33.995 10.074 -53.602 1.00 74.88 116 MET A N 1
ATOM 866 C CA . MET A 1 116 ? 34.473 9.068 -54.551 1.00 74.88 116 MET A CA 1
ATOM 867 C C . MET A 1 116 ? 34.424 9.566 -56.002 1.00 74.88 116 MET A C 1
ATOM 869 O O . MET A 1 116 ? 35.308 9.222 -56.781 1.00 74.88 116 MET A O 1
ATOM 873 N N . THR A 1 117 ? 33.448 10.405 -56.377 1.00 77.56 117 THR A N 1
ATOM 874 C CA . THR A 1 117 ? 33.348 10.958 -57.746 1.00 77.56 117 THR A CA 1
ATOM 875 C C . THR A 1 117 ? 34.470 11.937 -58.101 1.00 77.56 117 THR A C 1
ATOM 877 O O . THR A 1 117 ? 34.730 12.156 -59.279 1.00 77.56 117 THR A O 1
ATOM 880 N N . ASN A 1 118 ? 35.155 12.494 -57.098 1.00 81.06 118 ASN A N 1
ATOM 881 C CA . ASN A 1 118 ? 36.319 13.375 -57.260 1.00 81.06 118 ASN A CA 1
ATOM 882 C C . ASN A 1 118 ? 37.659 12.638 -57.077 1.00 81.06 118 ASN A C 1
ATOM 884 O O . ASN A 1 118 ? 38.687 13.278 -56.837 1.00 81.06 118 ASN A O 1
ATOM 888 N N . ALA A 1 119 ? 37.651 11.304 -57.096 1.00 86.62 119 ALA A N 1
ATOM 889 C CA . ALA A 1 119 ? 38.860 10.508 -56.956 1.00 86.62 119 ALA A CA 1
ATOM 890 C C . ALA A 1 119 ? 39.667 10.479 -58.259 1.00 86.62 119 ALA A C 1
ATOM 892 O O . ALA A 1 119 ? 39.108 10.339 -59.347 1.00 86.62 119 ALA A O 1
ATOM 893 N N . SER A 1 120 ? 40.990 10.571 -58.137 1.00 88.19 120 SER A N 1
ATOM 894 C CA . SER A 1 120 ? 41.896 10.553 -59.295 1.00 88.19 120 SER A CA 1
ATOM 895 C C . SER A 1 120 ? 42.091 9.149 -59.878 1.00 88.19 120 SER A C 1
ATOM 897 O O . SER A 1 120 ? 42.374 9.002 -61.064 1.00 88.19 120 SER A O 1
ATOM 899 N N . ASP A 1 121 ? 41.942 8.115 -59.047 1.00 89.81 121 ASP A N 1
ATOM 900 C CA . ASP A 1 121 ? 42.018 6.709 -59.430 1.00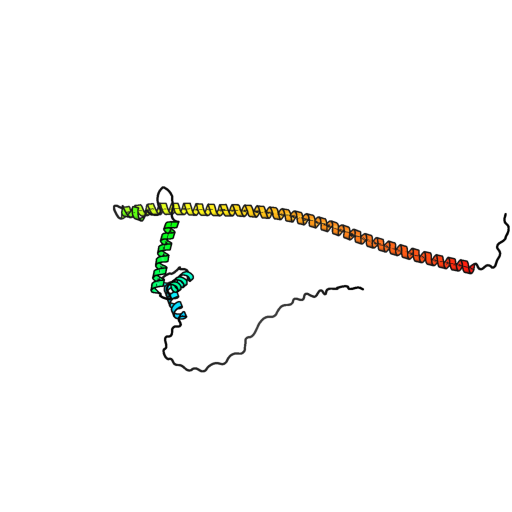 89.81 121 ASP A CA 1
ATOM 901 C C . ASP A 1 121 ? 41.200 5.825 -58.465 1.00 89.81 121 ASP A C 1
ATOM 903 O O . ASP A 1 121 ? 40.651 6.277 -57.457 1.00 89.81 121 ASP A O 1
ATOM 907 N N . MET A 1 122 ? 41.105 4.533 -58.782 1.00 88.12 122 MET A N 1
ATOM 908 C CA . MET A 1 122 ? 40.356 3.555 -57.985 1.00 88.12 122 MET A CA 1
ATOM 909 C C . MET A 1 122 ? 40.945 3.340 -56.575 1.00 88.12 122 MET A C 1
ATOM 911 O O . MET A 1 122 ? 40.210 2.998 -55.646 1.00 88.12 122 MET A O 1
ATOM 915 N N . GLY A 1 123 ? 42.254 3.536 -56.398 1.00 91.38 123 GLY A N 1
ATOM 916 C CA . GLY A 1 123 ? 42.925 3.475 -55.101 1.00 91.38 123 GLY A CA 1
ATOM 917 C C . GLY A 1 123 ? 42.567 4.667 -54.211 1.00 91.38 123 GLY A C 1
ATOM 918 O O . GLY A 1 123 ? 42.239 4.471 -53.041 1.00 91.38 123 GLY A O 1
ATOM 919 N N . ASP A 1 124 ? 42.538 5.878 -54.772 1.00 89.00 124 ASP A N 1
ATOM 920 C CA . ASP A 1 124 ? 42.095 7.105 -54.100 1.00 89.00 124 ASP A CA 1
ATOM 921 C C . ASP A 1 124 ? 40.606 7.029 -53.729 1.00 89.00 124 ASP A C 1
ATOM 923 O O . ASP A 1 124 ? 40.238 7.302 -52.586 1.00 89.00 124 ASP A O 1
ATOM 927 N N . ALA A 1 125 ? 39.749 6.539 -54.635 1.00 89.69 125 ALA A N 1
ATOM 928 C CA . ALA A 1 125 ? 38.327 6.320 -54.350 1.00 89.69 125 ALA A CA 1
ATOM 929 C C . ALA A 1 125 ? 38.129 5.366 -53.162 1.00 89.69 125 ALA A C 1
ATOM 931 O O . ALA A 1 125 ? 37.319 5.631 -52.272 1.00 89.69 125 ALA A O 1
ATOM 932 N N . ARG A 1 126 ? 38.912 4.279 -53.110 1.00 89.00 126 ARG A N 1
ATOM 933 C CA . ARG A 1 126 ? 38.883 3.318 -52.002 1.00 89.00 126 ARG A CA 1
ATOM 934 C C . ARG A 1 126 ? 39.384 3.937 -50.699 1.00 89.00 126 ARG A C 1
ATOM 936 O O . ARG A 1 126 ? 38.767 3.725 -49.662 1.00 89.00 126 ARG A O 1
ATOM 943 N N . ALA A 1 127 ? 40.467 4.713 -50.738 1.00 90.00 127 ALA A N 1
ATOM 944 C CA . ALA A 1 127 ? 41.001 5.382 -49.555 1.00 90.00 127 ALA A CA 1
ATOM 945 C C . ALA A 1 127 ? 40.015 6.416 -48.983 1.00 90.00 127 ALA A C 1
ATOM 947 O O . ALA A 1 127 ? 39.857 6.504 -47.766 1.00 90.00 127 ALA A O 1
ATOM 948 N N . ARG A 1 128 ? 39.328 7.169 -49.851 1.00 90.12 128 ARG A N 1
ATOM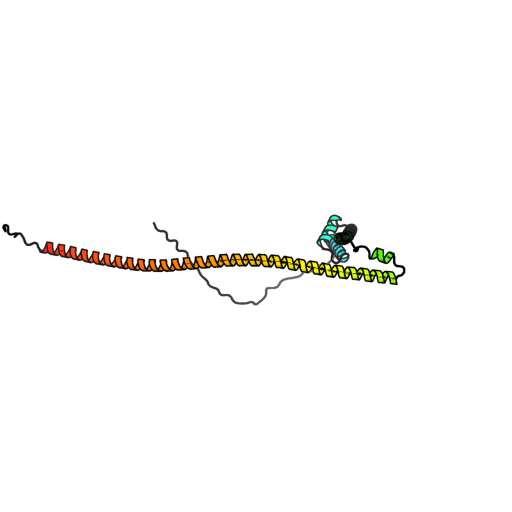 949 C CA . ARG A 1 128 ? 38.264 8.112 -49.466 1.00 90.12 128 ARG A CA 1
ATOM 950 C C . ARG A 1 128 ? 37.061 7.392 -48.865 1.00 90.12 128 ARG A C 1
ATOM 952 O O . ARG A 1 128 ? 36.647 7.741 -47.765 1.00 90.12 128 ARG A O 1
ATOM 959 N N . ALA A 1 129 ? 36.581 6.331 -49.515 1.00 89.19 129 ALA A N 1
ATOM 960 C CA . ALA A 1 129 ? 35.480 5.516 -49.004 1.00 89.19 129 ALA A CA 1
ATOM 961 C C . ALA A 1 129 ? 35.790 4.925 -47.619 1.00 89.19 129 ALA A C 1
ATOM 963 O O . ALA A 1 129 ? 34.959 5.017 -46.718 1.00 89.19 129 ALA A O 1
ATOM 964 N N . SER A 1 130 ? 36.996 4.381 -47.417 1.00 90.94 130 SER A N 1
ATOM 965 C CA . SER A 1 130 ? 37.412 3.846 -46.115 1.00 90.94 130 SER A CA 1
ATOM 966 C C . SER A 1 130 ? 37.393 4.912 -45.016 1.00 90.94 130 SER A C 1
ATOM 968 O O . SER A 1 130 ? 36.868 4.650 -43.939 1.00 90.94 130 SER A O 1
ATOM 970 N N . ARG A 1 131 ? 37.909 6.122 -45.282 1.00 89.19 131 ARG A N 1
ATOM 971 C CA . ARG A 1 131 ? 37.888 7.221 -44.299 1.00 89.19 131 ARG A CA 1
ATOM 972 C C . ARG A 1 131 ? 36.467 7.684 -43.982 1.00 89.19 131 ARG A C 1
ATOM 974 O O . ARG A 1 131 ? 36.143 7.879 -42.815 1.00 89.19 131 ARG A O 1
ATOM 981 N N . ALA A 1 132 ? 35.622 7.839 -45.000 1.00 88.50 132 ALA A N 1
ATOM 982 C CA . ALA A 1 132 ? 34.236 8.259 -44.813 1.00 88.50 132 ALA A CA 1
ATOM 983 C C . ALA A 1 132 ? 33.435 7.236 -43.985 1.00 88.50 132 ALA A C 1
ATOM 985 O O . ALA A 1 132 ? 32.669 7.620 -43.101 1.00 88.50 132 ALA A O 1
ATOM 986 N N . LEU A 1 133 ? 33.649 5.938 -44.225 1.00 89.81 133 LEU A N 1
ATOM 987 C CA . LEU A 1 133 ? 33.020 4.870 -43.445 1.00 89.81 133 LEU A CA 1
ATOM 988 C C . LEU A 1 133 ? 33.543 4.804 -42.006 1.00 89.81 133 LEU A C 1
ATOM 990 O O . LEU A 1 133 ? 32.745 4.608 -41.097 1.00 89.81 133 LEU A O 1
ATOM 994 N N . GLU A 1 134 ? 34.839 5.024 -41.776 1.00 90.75 134 GLU A N 1
ATOM 995 C CA . GLU A 1 134 ? 35.408 5.065 -40.421 1.00 90.75 134 GLU A CA 1
ATOM 996 C C . GLU A 1 134 ? 34.826 6.226 -39.593 1.00 90.75 134 GLU A C 1
ATOM 998 O O . GLU A 1 134 ? 34.517 6.071 -38.411 1.00 90.75 134 GLU A O 1
ATOM 1003 N N . VAL A 1 135 ? 34.637 7.397 -40.210 1.00 90.56 135 VAL A N 1
ATOM 1004 C CA . VAL A 1 135 ? 33.990 8.550 -39.558 1.00 90.56 135 VAL A CA 1
ATOM 1005 C C . VAL A 1 135 ? 32.525 8.247 -39.239 1.00 90.56 135 VAL A C 1
ATOM 1007 O O . VAL A 1 135 ? 32.057 8.565 -38.144 1.00 90.56 135 VAL A O 1
ATOM 1010 N N . LEU A 1 136 ? 31.808 7.603 -40.164 1.00 88.38 136 LEU A N 1
ATOM 1011 C CA . LEU A 1 136 ? 30.427 7.182 -39.940 1.00 88.38 136 LEU A CA 1
ATOM 101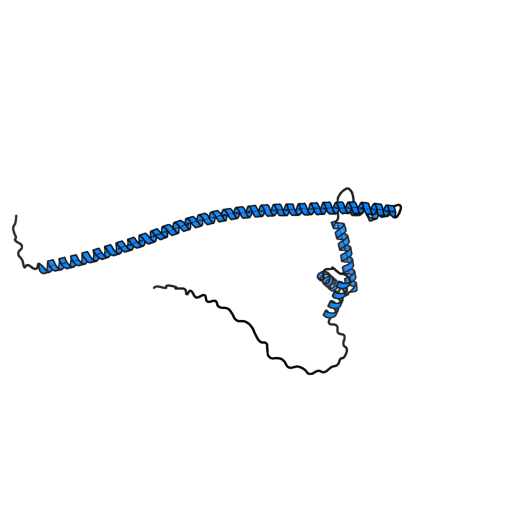2 C C . LEU A 1 136 ? 30.327 6.163 -38.797 1.00 88.38 136 LEU A C 1
ATOM 1014 O O . LEU A 1 136 ? 29.472 6.315 -37.930 1.00 88.38 136 LEU A O 1
ATOM 1018 N N . GLU A 1 137 ? 31.207 5.162 -38.765 1.00 91.19 137 GLU A N 1
ATOM 1019 C CA . GLU A 1 137 ? 31.260 4.161 -37.696 1.00 91.19 137 GLU A CA 1
ATOM 1020 C C . GLU A 1 137 ? 31.469 4.824 -36.331 1.00 91.19 137 GLU A C 1
ATOM 1022 O O . GLU A 1 137 ? 30.689 4.581 -35.409 1.00 91.19 137 GLU A O 1
ATOM 1027 N N . LYS A 1 138 ? 32.444 5.738 -36.217 1.00 92.19 138 LYS A N 1
ATOM 1028 C CA . LYS A 1 138 ? 32.676 6.511 -34.985 1.00 92.19 138 LYS A CA 1
ATOM 1029 C C . LYS A 1 138 ? 31.440 7.311 -34.578 1.00 92.19 138 LYS A C 1
ATOM 1031 O O . LYS A 1 138 ? 31.019 7.226 -33.428 1.00 92.19 138 LYS A O 1
ATOM 1036 N N . SER A 1 139 ? 30.804 8.009 -35.522 1.00 92.19 139 SER A N 1
ATOM 1037 C CA . SER A 1 139 ? 29.587 8.787 -35.251 1.00 92.19 139 SER A CA 1
ATOM 1038 C C . SER A 1 139 ? 28.415 7.914 -34.786 1.00 92.19 139 SER A C 1
ATOM 1040 O O . SER A 1 139 ? 27.670 8.307 -33.886 1.00 92.19 139 SER A O 1
ATOM 1042 N N . ILE A 1 140 ? 28.241 6.724 -35.368 1.00 93.38 140 ILE A N 1
ATOM 1043 C CA . ILE A 1 140 ? 27.195 5.776 -34.964 1.00 93.38 140 ILE A CA 1
ATOM 1044 C C . ILE A 1 140 ? 27.479 5.241 -33.560 1.00 93.38 140 ILE A C 1
ATOM 1046 O O . ILE A 1 140 ? 26.573 5.225 -32.727 1.00 93.38 140 ILE A O 1
ATOM 1050 N N . VAL A 1 141 ? 28.715 4.828 -33.273 1.00 93.94 141 VAL A N 1
ATOM 1051 C CA . VAL A 1 141 ? 29.102 4.314 -31.950 1.00 93.94 141 VAL A CA 1
ATOM 1052 C C . VAL A 1 141 ? 28.919 5.384 -30.872 1.00 93.94 141 VAL A C 1
ATOM 1054 O O . VAL A 1 141 ? 28.317 5.112 -29.835 1.00 93.94 141 VAL A O 1
ATOM 1057 N N . GLU A 1 142 ? 29.361 6.616 -31.124 1.00 93.06 142 GLU A N 1
ATOM 1058 C CA . GLU A 1 142 ? 29.186 7.736 -30.192 1.00 93.06 142 GLU A CA 1
ATOM 1059 C C . GLU A 1 142 ? 27.707 8.052 -29.944 1.00 93.06 142 GLU A C 1
ATOM 1061 O O . GLU A 1 142 ? 27.284 8.172 -28.793 1.00 93.06 142 GLU A O 1
ATOM 1066 N N . ARG A 1 143 ? 26.900 8.137 -31.009 1.00 94.00 143 ARG A N 1
ATOM 1067 C CA . ARG A 1 143 ? 25.465 8.432 -30.904 1.00 94.00 143 ARG A CA 1
AT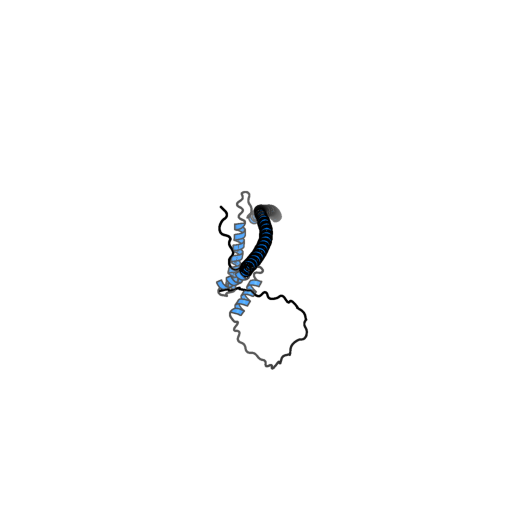OM 1068 C C . ARG A 1 143 ? 24.710 7.335 -30.166 1.00 94.00 143 ARG A C 1
ATOM 1070 O O . ARG A 1 143 ? 23.989 7.630 -29.223 1.00 94.00 143 ARG A O 1
ATOM 1077 N N . THR A 1 144 ? 24.900 6.077 -30.558 1.00 93.00 144 THR A N 1
ATOM 1078 C CA . THR A 1 144 ? 24.238 4.937 -29.904 1.00 93.00 144 THR A CA 1
ATOM 1079 C C . THR A 1 144 ? 24.646 4.813 -28.434 1.00 93.00 144 THR A C 1
ATOM 1081 O O . THR A 1 144 ? 23.798 4.523 -27.590 1.00 93.00 144 THR A O 1
ATOM 1084 N N . GLY A 1 145 ? 25.908 5.107 -28.099 1.00 93.38 145 GLY A N 1
ATOM 1085 C CA . GLY A 1 145 ? 26.379 5.189 -26.715 1.00 93.38 145 GLY A CA 1
ATOM 1086 C C . GLY A 1 145 ? 25.715 6.318 -25.919 1.00 93.38 145 GLY A C 1
ATOM 1087 O O . GLY A 1 145 ? 25.265 6.095 -24.793 1.00 93.38 145 GLY A O 1
ATOM 1088 N N . ALA A 1 146 ? 25.609 7.514 -26.503 1.00 93.88 146 ALA A N 1
ATOM 1089 C CA . ALA A 1 146 ? 24.941 8.657 -25.882 1.00 93.88 146 ALA A CA 1
ATOM 1090 C C . ALA A 1 146 ? 23.436 8.410 -25.677 1.00 93.88 146 ALA A C 1
ATOM 1092 O O . ALA A 1 146 ? 22.913 8.690 -24.596 1.00 93.88 146 ALA A O 1
ATOM 1093 N N . ASP A 1 147 ? 22.757 7.826 -26.667 1.00 94.12 147 ASP A N 1
ATOM 1094 C CA . ASP A 1 147 ? 21.336 7.478 -26.597 1.00 94.12 147 ASP A CA 1
ATOM 1095 C C . ASP A 1 147 ? 21.076 6.430 -25.502 1.00 94.12 147 ASP A C 1
ATOM 1097 O O . ASP A 1 147 ? 20.156 6.583 -24.693 1.00 94.12 147 ASP A O 1
ATOM 1101 N N . ALA A 1 148 ? 21.928 5.400 -25.404 1.00 95.31 148 ALA A N 1
ATOM 1102 C CA . ALA A 1 148 ? 21.843 4.393 -24.347 1.00 95.31 148 ALA A CA 1
ATOM 1103 C C . ALA A 1 148 ? 22.057 5.002 -22.951 1.00 95.31 148 ALA A C 1
ATOM 1105 O O . ALA A 1 148 ? 21.292 4.718 -22.025 1.00 95.31 148 ALA A O 1
ATOM 1106 N N . ALA A 1 149 ? 23.054 5.880 -22.796 1.00 95.75 149 ALA A N 1
ATOM 1107 C CA . ALA A 1 149 ? 23.313 6.576 -21.537 1.00 95.75 149 ALA A CA 1
ATOM 1108 C C . ALA A 1 149 ? 22.146 7.494 -21.138 1.00 95.75 149 ALA A C 1
ATOM 1110 O O . ALA A 1 149 ? 21.734 7.507 -19.976 1.00 95.75 149 ALA A O 1
ATOM 1111 N N . GLN A 1 150 ? 21.567 8.218 -22.100 1.00 96.81 150 GLN A N 1
ATOM 1112 C CA . GLN A 1 150 ? 20.411 9.078 -21.865 1.00 96.81 150 GLN A CA 1
ATOM 1113 C C . GLN A 1 150 ? 19.177 8.261 -21.461 1.00 96.81 150 GLN A C 1
ATOM 1115 O O . GLN A 1 150 ? 18.453 8.662 -20.545 1.00 96.81 150 GLN A O 1
ATOM 1120 N N . ASN A 1 151 ? 18.926 7.124 -22.117 1.00 96.88 151 ASN A N 1
ATOM 1121 C CA . ASN A 1 151 ? 17.802 6.259 -21.767 1.00 96.88 151 ASN A CA 1
ATOM 1122 C C . ASN A 1 151 ? 17.957 5.692 -20.349 1.00 96.88 151 ASN A C 1
ATOM 1124 O O . ASN A 1 151 ? 17.050 5.833 -19.528 1.00 96.88 151 ASN A O 1
ATOM 1128 N N . LEU A 1 152 ? 19.145 5.173 -20.017 1.00 97.38 152 LEU A N 1
ATOM 1129 C CA . LEU A 1 152 ? 19.460 4.706 -18.665 1.00 97.38 152 LEU A CA 1
ATOM 1130 C C . LEU A 1 152 ? 19.283 5.812 -17.621 1.00 97.38 152 LEU A C 1
ATOM 1132 O O . LEU A 1 152 ? 18.743 5.558 -16.547 1.00 97.38 152 LEU A O 1
ATOM 1136 N N . GLN A 1 153 ? 19.694 7.048 -17.918 1.00 98.12 153 GLN A N 1
ATOM 1137 C CA . GLN A 1 153 ? 19.514 8.179 -17.006 1.00 98.12 153 GLN A CA 1
ATOM 1138 C C . GLN A 1 153 ? 18.029 8.486 -16.753 1.00 98.12 153 GLN A C 1
ATOM 1140 O O . GLN A 1 153 ? 17.647 8.727 -15.604 1.00 98.12 153 GLN A O 1
ATOM 1145 N N . LYS A 1 154 ? 17.192 8.469 -17.799 1.00 97.94 154 LYS A N 1
ATOM 1146 C CA . LYS A 1 154 ? 15.738 8.679 -17.681 1.00 97.94 154 LYS A CA 1
ATOM 1147 C C . LYS A 1 154 ? 15.093 7.589 -16.828 1.00 97.94 154 LYS A C 1
ATOM 1149 O O . LYS A 1 154 ? 14.364 7.907 -15.891 1.00 97.94 154 LYS A O 1
ATOM 1154 N N . GLU A 1 155 ? 15.413 6.324 -17.091 1.00 97.19 155 GLU A N 1
ATOM 1155 C CA . GLU A 1 155 ? 14.930 5.190 -16.294 1.00 97.19 155 GLU A CA 1
ATOM 1156 C C . GLU A 1 155 ? 15.375 5.298 -14.831 1.00 97.19 155 GLU A C 1
ATOM 1158 O O . GLU A 1 155 ? 14.568 5.105 -13.924 1.00 97.19 155 GLU A O 1
ATOM 1163 N N . ASN A 1 156 ? 16.629 5.686 -14.576 1.00 97.62 156 ASN A N 1
ATOM 1164 C CA . ASN A 1 156 ? 17.140 5.869 -13.217 1.00 97.62 156 ASN A CA 1
ATOM 1165 C C . ASN A 1 156 ? 16.394 6.981 -12.464 1.00 97.62 156 ASN A C 1
ATOM 1167 O O . ASN A 1 156 ? 16.133 6.844 -11.269 1.00 97.62 156 ASN A O 1
ATOM 1171 N N . MET A 1 157 ? 16.043 8.074 -13.152 1.00 98.00 157 MET A N 1
ATOM 1172 C CA . MET A 1 157 ? 15.237 9.151 -12.575 1.00 98.00 157 MET A CA 1
ATOM 1173 C C . MET A 1 157 ? 13.836 8.649 -12.213 1.00 98.00 157 MET A C 1
ATOM 1175 O O . MET A 1 157 ? 13.415 8.797 -11.068 1.00 98.00 157 MET A O 1
ATOM 1179 N N . MET A 1 158 ? 13.163 7.964 -13.143 1.00 98.00 158 MET A N 1
ATOM 1180 C CA . MET A 1 158 ? 11.827 7.412 -12.900 1.00 98.00 158 MET A CA 1
ATOM 1181 C C . MET A 1 158 ? 11.817 6.378 -11.766 1.00 98.00 158 MET A C 1
ATOM 1183 O O . MET A 1 158 ? 10.929 6.399 -10.916 1.00 98.00 158 MET A O 1
ATOM 1187 N N . LEU A 1 159 ? 12.815 5.490 -11.705 1.00 98.50 159 LEU A N 1
ATOM 1188 C CA . LEU A 1 159 ? 12.937 4.502 -10.628 1.00 98.50 159 LEU A CA 1
ATOM 1189 C C . LEU A 1 159 ? 13.157 5.164 -9.264 1.00 98.50 159 LEU A C 1
ATOM 1191 O O . LEU A 1 159 ? 12.574 4.731 -8.269 1.00 98.50 159 LEU A O 1
ATOM 1195 N N . LYS A 1 160 ? 13.961 6.233 -9.202 1.00 98.50 160 LYS A N 1
ATOM 1196 C CA . LYS A 1 160 ? 14.142 7.013 -7.969 1.00 98.50 160 LYS A CA 1
ATOM 1197 C C . LYS A 1 160 ? 12.839 7.673 -7.530 1.00 98.50 160 LYS A C 1
ATOM 1199 O O . LYS A 1 160 ? 12.503 7.598 -6.351 1.00 98.50 160 LYS A O 1
ATOM 1204 N N . GLU A 1 161 ? 12.082 8.261 -8.452 1.00 98.25 161 GLU A N 1
ATOM 1205 C CA . GLU A 1 161 ? 10.773 8.852 -8.151 1.00 98.25 161 GLU A CA 1
ATOM 1206 C C . GLU A 1 161 ? 9.792 7.800 -7.616 1.00 98.25 161 GLU A C 1
ATOM 1208 O O . GLU A 1 161 ? 9.223 7.984 -6.538 1.00 98.25 161 GLU A O 1
ATOM 1213 N N . GLN A 1 162 ? 9.669 6.648 -8.281 1.00 98.38 162 GLN A N 1
ATOM 1214 C CA . GLN A 1 162 ? 8.832 5.544 -7.797 1.00 98.38 162 GLN A CA 1
ATOM 1215 C C . GLN A 1 162 ? 9.256 5.061 -6.404 1.00 98.38 162 GLN A C 1
ATOM 1217 O O . GLN A 1 162 ? 8.405 4.865 -5.536 1.00 98.38 162 GLN A O 1
ATOM 1222 N N . LEU A 1 163 ? 10.562 4.938 -6.145 1.00 98.50 163 LEU A N 1
ATOM 1223 C CA . LEU A 1 163 ? 11.069 4.566 -4.824 1.00 98.50 163 LEU A CA 1
ATOM 1224 C C . LEU A 1 163 ? 10.637 5.574 -3.750 1.00 98.50 163 LEU A C 1
ATOM 1226 O O . LEU A 1 163 ? 10.211 5.171 -2.666 1.00 98.50 163 LEU A O 1
ATOM 1230 N N . THR A 1 164 ? 10.699 6.878 -4.038 1.00 98.50 164 THR A N 1
ATOM 1231 C CA . THR A 1 164 ? 10.246 7.900 -3.080 1.00 98.50 164 THR A CA 1
ATOM 1232 C C . THR A 1 164 ? 8.750 7.799 -2.777 1.00 98.50 164 THR A C 1
ATOM 1234 O O . THR A 1 164 ? 8.353 7.946 -1.618 1.00 98.50 164 THR A O 1
ATOM 1237 N N . VAL A 1 165 ? 7.923 7.482 -3.780 1.00 98.50 165 VAL A N 1
ATOM 1238 C CA . VAL A 1 165 ? 6.480 7.254 -3.604 1.00 98.50 165 VAL A CA 1
ATOM 1239 C C . VAL A 1 165 ? 6.233 6.039 -2.712 1.00 98.50 165 VAL A C 1
ATOM 1241 O O . VAL A 1 165 ? 5.542 6.159 -1.700 1.00 98.50 165 VAL A O 1
ATOM 1244 N N . VAL A 1 166 ? 6.871 4.905 -3.008 1.00 98.62 166 VAL A N 1
ATOM 1245 C CA . VAL A 1 166 ? 6.724 3.673 -2.216 1.00 98.62 166 VAL A CA 1
ATOM 1246 C C . VAL A 1 166 ? 7.159 3.886 -0.763 1.00 98.62 166 VAL A C 1
ATOM 1248 O O . VAL A 1 166 ? 6.497 3.414 0.162 1.00 98.62 166 VAL A O 1
ATOM 1251 N N . LEU A 1 167 ? 8.234 4.642 -0.517 1.00 98.62 167 LEU A N 1
ATOM 1252 C CA . LEU A 1 167 ? 8.664 4.979 0.844 1.00 98.62 167 LEU A CA 1
ATOM 1253 C C . LEU A 1 167 ? 7.625 5.828 1.588 1.00 98.62 167 LEU A C 1
ATOM 1255 O O . LEU A 1 167 ? 7.356 5.587 2.771 1.00 98.62 167 LEU A O 1
ATOM 1259 N N . ARG A 1 168 ? 7.008 6.796 0.904 1.00 98.56 168 ARG A N 1
ATOM 1260 C CA . ARG A 1 168 ? 5.931 7.618 1.470 1.00 98.56 168 ARG A CA 1
ATOM 1261 C C . ARG A 1 168 ? 4.710 6.769 1.821 1.00 98.56 168 ARG A C 1
ATOM 1263 O O . ARG A 1 168 ? 4.166 6.920 2.915 1.00 98.56 168 ARG A O 1
ATOM 1270 N N . GLU A 1 169 ? 4.296 5.876 0.930 1.00 98.44 169 GLU A N 1
ATOM 1271 C CA . GLU A 1 169 ? 3.179 4.956 1.163 1.00 98.44 169 GLU A CA 1
ATOM 1272 C C . GLU A 1 169 ? 3.476 3.992 2.314 1.00 98.44 169 GLU A C 1
ATOM 1274 O O . GLU A 1 169 ? 2.648 3.824 3.209 1.00 98.44 169 GLU A O 1
ATOM 1279 N N . ASN A 1 170 ? 4.690 3.440 2.378 1.00 98.62 170 ASN A N 1
ATOM 1280 C CA . ASN A 1 170 ? 5.119 2.582 3.481 1.00 98.62 170 ASN A CA 1
ATOM 1281 C C . ASN A 1 170 ? 5.029 3.302 4.838 1.00 98.62 170 ASN A C 1
ATOM 1283 O O . ASN A 1 170 ? 4.618 2.705 5.833 1.00 98.62 170 ASN A O 1
ATOM 1287 N N . ALA A 1 171 ? 5.351 4.599 4.886 1.00 98.69 171 ALA A N 1
ATOM 1288 C CA . ALA A 1 171 ? 5.195 5.406 6.093 1.00 98.69 171 ALA A CA 1
ATOM 1289 C C . ALA A 1 171 ? 3.719 5.619 6.478 1.00 98.69 171 ALA A C 1
ATOM 1291 O O . ALA A 1 171 ? 3.385 5.578 7.664 1.00 98.69 171 ALA A O 1
ATOM 1292 N N . VAL A 1 172 ? 2.825 5.821 5.502 1.00 98.62 172 VAL A N 1
ATOM 1293 C CA . VAL A 1 172 ? 1.372 5.896 5.746 1.00 98.62 172 VAL A CA 1
ATOM 1294 C C . VAL A 1 172 ? 0.859 4.570 6.306 1.00 98.62 172 VAL A C 1
ATOM 1296 O O . VAL A 1 172 ? 0.166 4.574 7.322 1.00 98.62 172 VAL A O 1
ATOM 1299 N N . LEU A 1 173 ? 1.253 3.446 5.704 1.00 98.81 173 LEU A N 1
ATOM 1300 C CA . LEU A 1 173 ? 0.862 2.110 6.153 1.00 98.81 173 LEU A CA 1
ATOM 1301 C C . LEU A 1 173 ? 1.355 1.818 7.573 1.00 98.81 173 LEU A C 1
ATOM 1303 O O . LEU A 1 173 ? 0.573 1.369 8.405 1.00 98.81 173 LEU A O 1
ATOM 1307 N N . LYS A 1 174 ? 2.611 2.146 7.899 1.00 98.81 174 LYS A N 1
ATOM 1308 C CA . LYS A 1 174 ? 3.144 2.008 9.267 1.00 98.81 174 LYS A CA 1
ATOM 1309 C C . LYS A 1 174 ? 2.326 2.796 10.290 1.00 98.81 174 LYS A C 1
ATOM 1311 O O . LYS A 1 174 ? 2.008 2.263 11.350 1.00 98.81 174 LYS A O 1
ATOM 1316 N N . ARG A 1 175 ? 1.942 4.038 9.967 1.00 98.75 175 ARG A N 1
ATOM 1317 C CA . ARG A 1 175 ? 1.063 4.843 10.834 1.00 98.75 175 ARG A CA 1
ATOM 1318 C C . ARG A 1 175 ? -0.320 4.215 10.987 1.00 98.75 175 ARG A C 1
ATOM 1320 O O . ARG A 1 175 ? -0.826 4.149 12.100 1.00 98.75 175 ARG A O 1
ATOM 1327 N N . ALA A 1 176 ? -0.914 3.730 9.898 1.00 98.75 176 ALA A N 1
ATOM 1328 C CA . ALA A 1 176 ? -2.219 3.075 9.937 1.00 98.75 176 ALA A CA 1
ATOM 1329 C C . ALA A 1 176 ? -2.199 1.810 10.812 1.00 98.75 176 ALA A C 1
ATOM 1331 O O . ALA A 1 176 ? -3.092 1.622 11.633 1.00 98.75 176 ALA A O 1
ATOM 1332 N N . VAL A 1 177 ? -1.153 0.986 10.693 1.00 98.81 177 VAL A N 1
ATOM 1333 C CA . VAL A 1 177 ? -0.972 -0.220 11.515 1.00 98.81 177 VAL A CA 1
ATOM 1334 C C . VAL A 1 177 ? -0.810 0.131 12.993 1.00 98.81 177 VAL A C 1
ATOM 1336 O O . VAL A 1 177 ? -1.431 -0.515 13.832 1.00 98.81 177 VAL A O 1
ATOM 1339 N N . ALA A 1 178 ? -0.037 1.170 13.324 1.00 98.75 178 ALA A N 1
ATOM 1340 C CA . ALA A 1 178 ? 0.117 1.617 14.708 1.00 98.75 178 ALA A CA 1
ATOM 1341 C C . ALA A 1 178 ? -1.223 2.061 15.323 1.00 98.75 178 ALA A C 1
ATOM 1343 O O . ALA A 1 178 ? -1.574 1.612 16.412 1.00 98.75 178 ALA A O 1
ATOM 1344 N N . ILE A 1 179 ? -2.009 2.861 14.591 1.00 98.75 179 ILE A N 1
ATOM 1345 C CA . ILE A 1 179 ? -3.349 3.295 15.023 1.00 98.75 179 ILE A CA 1
ATOM 1346 C C . ILE A 1 179 ? -4.284 2.091 15.185 1.00 98.75 179 ILE A C 1
ATOM 1348 O O . ILE A 1 179 ? -5.047 2.017 16.145 1.00 98.75 179 ILE A O 1
ATOM 1352 N N . GLN A 1 180 ? -4.238 1.133 14.255 1.00 98.69 180 GLN A N 1
ATOM 1353 C CA . GLN A 1 180 ? -5.074 -0.063 14.332 1.00 98.69 180 GLN A CA 1
ATOM 1354 C C . GLN A 1 180 ? -4.723 -0.919 15.552 1.00 98.69 180 GLN A C 1
ATOM 1356 O O . GLN A 1 180 ? -5.621 -1.426 16.220 1.00 98.69 180 GLN A O 1
ATOM 1361 N N . HIS A 1 181 ? -3.434 -1.055 15.858 1.00 98.81 181 HIS A N 1
ATOM 1362 C CA . HIS A 1 181 ? -2.969 -1.782 17.032 1.00 98.81 181 HIS A CA 1
ATOM 1363 C C . HIS A 1 181 ? -3.433 -1.115 18.335 1.00 98.81 181 HIS A C 1
ATOM 1365 O O . HIS A 1 181 ? -3.926 -1.797 19.229 1.00 98.81 181 HIS A O 1
ATOM 1371 N N . GLU A 1 182 ? -3.328 0.212 18.440 1.00 98.56 182 GLU A N 1
ATOM 1372 C CA . GLU A 1 182 ? -3.810 0.963 19.607 1.00 98.56 182 GLU A CA 1
ATOM 1373 C C . GLU A 1 182 ? -5.323 0.796 19.809 1.00 98.56 182 GLU A C 1
ATOM 1375 O O . GLU A 1 182 ? -5.769 0.452 20.901 1.00 98.56 182 GLU A O 1
ATOM 1380 N N . ARG A 1 183 ? -6.110 0.908 18.733 1.00 98.62 183 ARG A N 1
ATOM 1381 C CA . ARG A 1 183 ? -7.564 0.680 18.780 1.00 98.62 183 ARG A CA 1
ATOM 1382 C C . ARG A 1 183 ? -7.933 -0.744 19.181 1.00 98.62 183 ARG A C 1
ATOM 1384 O O . ARG A 1 183 ? -8.900 -0.934 19.915 1.00 98.62 183 ARG A O 1
ATOM 1391 N N . GLN A 1 184 ? -7.195 -1.741 18.693 1.00 98.69 184 GLN A N 1
ATOM 1392 C CA . GLN A 1 184 ? -7.424 -3.134 19.073 1.00 98.69 184 GLN A CA 1
ATOM 1393 C C . GLN A 1 184 ? -7.144 -3.342 20.562 1.00 98.69 184 GLN A C 1
ATOM 1395 O O . GLN A 1 184 ? -7.942 -3.967 21.252 1.00 98.69 184 GLN A O 1
ATOM 1400 N N . LYS A 1 185 ? -6.057 -2.755 21.068 1.00 98.62 185 LYS A N 1
ATOM 1401 C CA . LYS A 1 185 ? -5.713 -2.809 22.486 1.00 98.62 185 LYS A CA 1
ATOM 1402 C C . LYS A 1 185 ? -6.815 -2.197 23.360 1.00 98.62 185 LYS A C 1
ATOM 1404 O O . LYS A 1 185 ? -7.256 -2.843 24.304 1.00 98.62 185 LYS A O 1
ATOM 1409 N N . GLU A 1 186 ? -7.305 -1.002 23.023 1.00 98.56 186 GLU A N 1
ATOM 1410 C CA . GLU A 1 186 ? -8.421 -0.372 23.748 1.00 98.56 186 GLU A CA 1
ATOM 1411 C C . GLU A 1 186 ? -9.698 -1.224 23.706 1.00 98.56 186 GLU A C 1
ATOM 1413 O O . GLU A 1 186 ? -10.445 -1.295 24.683 1.00 98.56 186 GLU A O 1
ATOM 1418 N N . PHE A 1 187 ? -9.972 -1.872 22.571 1.00 98.69 187 PHE A N 1
ATOM 1419 C CA . PHE A 1 187 ? -11.110 -2.775 22.440 1.00 98.69 187 PHE A CA 1
ATOM 1420 C C . PHE A 1 187 ? -10.974 -3.993 23.361 1.00 98.69 187 PHE A C 1
ATOM 1422 O O . PHE A 1 187 ? -11.940 -4.359 24.034 1.00 98.69 187 PHE A O 1
ATOM 1429 N N . ASP A 1 188 ? -9.787 -4.594 23.425 1.00 98.69 188 ASP A N 1
ATOM 1430 C CA . ASP A 1 188 ? -9.518 -5.748 24.283 1.00 98.69 188 ASP A CA 1
ATOM 1431 C C . ASP A 1 188 ? -9.637 -5.374 25.771 1.00 98.69 188 ASP A C 1
ATOM 1433 O O . ASP A 1 188 ? -10.260 -6.108 26.541 1.00 98.69 188 ASP A O 1
ATOM 1437 N N . GLU A 1 189 ? -9.129 -4.203 26.167 1.00 98.69 189 GLU A N 1
ATOM 1438 C CA . GLU A 1 189 ? -9.273 -3.658 27.525 1.00 98.69 189 GLU A CA 1
ATOM 1439 C C . GLU A 1 189 ? -10.750 -3.432 27.891 1.00 98.69 189 GLU A C 1
ATOM 1441 O O . GLU A 1 189 ? -11.227 -3.935 28.911 1.00 98.69 189 GLU A O 1
ATOM 1446 N N . ARG A 1 190 ? -11.523 -2.765 27.022 1.00 98.56 190 ARG A N 1
ATOM 1447 C CA . ARG A 1 190 ? -12.970 -2.563 27.233 1.00 98.56 190 ARG A CA 1
ATOM 1448 C C . ARG A 1 190 ? -13.739 -3.879 27.269 1.00 98.56 190 ARG A C 1
ATOM 1450 O O . ARG A 1 190 ? -14.706 -4.009 28.015 1.00 98.56 190 ARG A O 1
ATOM 1457 N N . SER A 1 191 ? -13.332 -4.868 26.478 1.00 98.69 191 SER A N 1
ATOM 1458 C CA . SER A 1 191 ? -13.943 -6.199 26.492 1.00 98.69 191 SER A CA 1
ATOM 1459 C C . SER A 1 191 ? -13.766 -6.876 27.856 1.00 98.69 191 SER A C 1
ATOM 1461 O O . SER A 1 191 ? -14.724 -7.440 28.393 1.00 98.69 191 SER A O 1
ATOM 1463 N N . GLN A 1 192 ? -12.580 -6.764 28.463 1.00 98.75 192 GLN A N 1
ATOM 1464 C CA . GLN A 1 192 ? -12.313 -7.269 29.815 1.00 98.75 192 GLN A CA 1
ATOM 1465 C C . GLN A 1 192 ? -13.111 -6.512 30.885 1.00 98.75 192 GLN A C 1
ATOM 1467 O O . GLN A 1 192 ? -13.679 -7.134 31.789 1.00 98.75 192 GLN A O 1
ATOM 1472 N N . GLU A 1 193 ? -13.216 -5.188 30.771 1.00 98.62 193 GLU A N 1
ATOM 1473 C CA . GLU A 1 193 ? -14.032 -4.372 31.676 1.00 98.62 193 GLU A CA 1
ATOM 1474 C C . GLU A 1 193 ? -15.511 -4.776 31.604 1.00 98.62 193 GLU A C 1
ATOM 1476 O O . GLU A 1 193 ? -16.141 -5.036 32.629 1.00 98.62 193 GLU A O 1
ATOM 1481 N N . VAL A 1 194 ? -16.055 -4.946 30.394 1.00 98.81 194 VAL A N 1
ATOM 1482 C CA . VAL A 1 194 ? -17.433 -5.417 30.187 1.00 98.81 194 VAL A CA 1
ATOM 1483 C C . VAL A 1 194 ? -17.649 -6.802 30.798 1.00 98.81 194 VAL A C 1
ATOM 1485 O O . VAL A 1 194 ? -18.696 -7.049 31.398 1.00 98.81 194 VAL A O 1
ATOM 1488 N N . GLN A 1 195 ? -16.689 -7.721 30.672 1.00 98.75 195 GLN A N 1
ATOM 1489 C CA . GLN A 1 195 ? -16.778 -9.033 31.322 1.00 98.75 195 GLN A CA 1
ATOM 1490 C C . GLN A 1 195 ? -16.786 -8.912 32.850 1.00 98.75 195 GLN A C 1
ATOM 1492 O O . GLN A 1 195 ? -17.606 -9.558 33.506 1.00 98.75 195 GLN A O 1
ATOM 1497 N N . SER A 1 196 ? -15.938 -8.050 33.407 1.00 98.69 196 SER A N 1
ATOM 1498 C CA . SER A 1 196 ? -15.868 -7.798 34.851 1.00 98.69 196 SER A CA 1
ATOM 1499 C C . SER A 1 196 ? -17.174 -7.194 35.378 1.00 98.69 196 SER A C 1
ATOM 1501 O O . SER A 1 196 ? -17.733 -7.668 36.367 1.00 98.69 196 SER A O 1
ATOM 1503 N N . LEU A 1 197 ? -17.737 -6.212 34.667 1.00 98.81 197 LEU A N 1
ATOM 1504 C CA . LEU A 1 197 ? -19.026 -5.605 35.007 1.00 98.81 197 LEU A CA 1
ATOM 1505 C C . LEU A 1 197 ? -20.178 -6.610 34.924 1.00 98.81 197 LEU A C 1
ATOM 1507 O O . LEU A 1 197 ? -21.043 -6.616 35.795 1.00 98.81 197 LEU A O 1
ATOM 1511 N N . LYS A 1 198 ? -20.187 -7.502 33.925 1.00 98.69 198 LYS A N 1
ATOM 1512 C CA . LYS A 1 198 ? -21.186 -8.582 33.846 1.00 98.69 198 LYS A CA 1
ATOM 1513 C C . LYS A 1 198 ? -21.145 -9.483 35.079 1.00 98.69 198 LYS A C 1
ATOM 1515 O O . LYS A 1 198 ? -22.202 -9.814 35.609 1.00 98.69 198 LYS A O 1
ATOM 1520 N N . GLN A 1 199 ? -19.952 -9.856 35.546 1.00 98.75 199 GLN A N 1
ATOM 1521 C CA . GLN A 1 199 ? -19.808 -10.651 36.770 1.00 98.75 199 GLN A CA 1
ATOM 1522 C C . GLN A 1 199 ? -20.346 -9.895 37.990 1.00 98.75 199 GLN A C 1
ATOM 1524 O O . GLN A 1 199 ? -21.104 -10.467 38.771 1.00 98.75 199 GLN A O 1
ATOM 1529 N N . LEU A 1 200 ? -20.030 -8.603 38.115 1.00 98.69 200 LEU A N 1
ATOM 1530 C CA . LEU A 1 200 ? -20.524 -7.765 39.209 1.00 98.69 200 LEU A CA 1
ATOM 1531 C C . LEU A 1 200 ? -22.057 -7.631 39.197 1.00 98.69 200 LEU A C 1
ATOM 1533 O O . LEU A 1 200 ? -22.699 -7.722 40.241 1.00 98.69 200 LEU A O 1
ATOM 1537 N N . VAL A 1 201 ? -22.665 -7.479 38.017 1.00 98.75 201 VAL A N 1
ATOM 1538 C CA . VAL A 1 201 ? -24.129 -7.450 37.867 1.00 98.75 201 VAL A CA 1
ATOM 1539 C C . VAL A 1 201 ? -24.755 -8.762 38.343 1.00 98.75 201 VAL A C 1
ATOM 1541 O O . VAL A 1 201 ? -25.738 -8.725 39.079 1.00 98.75 201 VAL A O 1
ATOM 1544 N N . VAL A 1 202 ? -24.179 -9.913 37.979 1.00 98.75 202 VAL A N 1
ATOM 1545 C CA . VAL A 1 202 ? -24.659 -11.223 38.456 1.00 98.75 202 VAL A CA 1
ATOM 1546 C C . VAL A 1 202 ? -24.549 -11.327 39.979 1.00 98.75 202 VAL A C 1
ATOM 1548 O O . VAL A 1 202 ? -25.485 -11.792 40.627 1.00 98.75 202 VAL A O 1
ATOM 1551 N N . GLN A 1 203 ? -23.454 -10.844 40.569 1.00 98.75 203 GLN A N 1
ATOM 1552 C CA . GLN A 1 203 ? -23.298 -10.824 42.026 1.00 98.75 203 GLN A CA 1
ATOM 1553 C C . GLN A 1 203 ? -24.379 -9.980 42.712 1.00 98.75 203 GLN A C 1
ATOM 1555 O O . GLN A 1 203 ? -24.999 -10.446 43.668 1.00 98.75 203 GLN A O 1
ATOM 1560 N N . TYR A 1 204 ? -24.659 -8.772 42.213 1.00 98.62 204 TYR A N 1
ATOM 1561 C CA . TYR A 1 204 ? -25.718 -7.932 42.779 1.00 98.62 204 TYR A CA 1
ATOM 1562 C C . TYR A 1 204 ? -27.116 -8.526 42.593 1.00 98.62 204 TYR A C 1
ATOM 1564 O O . TYR A 1 204 ? -27.948 -8.415 43.494 1.00 98.62 204 TYR A O 1
ATOM 1572 N N . GLN A 1 205 ? -27.378 -9.198 41.470 1.00 98.75 205 GLN A N 1
ATOM 1573 C CA . GLN A 1 205 ? -28.637 -9.918 41.263 1.00 98.75 205 GLN A CA 1
ATOM 1574 C C . GLN A 1 205 ? -28.834 -11.039 42.295 1.00 98.75 205 GLN A C 1
ATOM 1576 O O . GLN A 1 205 ? -29.940 -11.208 42.806 1.00 98.75 205 GLN A O 1
ATOM 1581 N N . GLU A 1 206 ? -27.776 -11.777 42.646 1.00 98.62 206 GLU A N 1
ATOM 1582 C CA . GLU A 1 206 ? -27.847 -12.822 43.676 1.00 98.62 206 GLU A CA 1
ATOM 1583 C C . GLU A 1 206 ? -28.078 -12.241 45.079 1.00 98.62 206 GLU A C 1
ATOM 1585 O O . GLU A 1 206 ? -28.884 -12.759 45.858 1.00 98.62 206 GLU A O 1
ATOM 1590 N N . GLN A 1 207 ? -27.403 -11.132 45.398 1.00 98.50 207 GLN A N 1
ATOM 1591 C CA . GLN A 1 207 ? -27.595 -10.432 46.670 1.00 98.50 207 GLN A CA 1
ATOM 1592 C C . GLN A 1 207 ? -29.030 -9.922 46.822 1.00 98.50 207 GLN A C 1
ATOM 1594 O O . GLN A 1 207 ? -29.634 -10.117 47.877 1.00 98.50 207 GLN A O 1
ATOM 1599 N N . LEU A 1 208 ? -29.594 -9.325 45.766 1.00 98.56 208 LEU A N 1
ATOM 1600 C CA . LEU A 1 208 ? -30.991 -8.891 45.749 1.00 98.56 208 LEU A CA 1
ATOM 1601 C C . LEU A 1 208 ? -31.940 -10.066 45.981 1.00 98.56 208 LEU A C 1
ATOM 1603 O O . LEU A 1 208 ? -32.757 -9.997 46.895 1.00 98.56 208 LEU A O 1
ATOM 1607 N N . ARG A 1 209 ? -31.769 -11.177 45.251 1.00 98.56 209 ARG A N 1
ATOM 1608 C CA . ARG A 1 209 ? -32.590 -12.384 45.438 1.00 98.56 209 ARG A CA 1
ATOM 1609 C C . ARG A 1 209 ? -32.533 -12.897 46.880 1.00 98.56 209 ARG A C 1
ATOM 1611 O O . ARG A 1 209 ? -33.556 -13.256 47.457 1.00 98.56 209 ARG A O 1
ATOM 1618 N N . THR A 1 210 ? -31.345 -12.911 47.482 1.00 98.62 210 THR A N 1
ATOM 1619 C CA . THR A 1 210 ? -31.159 -13.353 48.873 1.00 98.62 210 THR A CA 1
ATOM 1620 C C . THR A 1 210 ? -31.895 -12.440 49.855 1.00 98.62 210 THR A C 1
ATOM 1622 O O . THR A 1 210 ? -32.588 -12.919 50.754 1.00 98.62 210 THR A O 1
ATOM 1625 N N . LEU A 1 211 ? -31.783 -11.120 49.679 1.00 98.50 211 LEU A N 1
ATOM 1626 C CA . LEU A 1 211 ? -32.482 -10.145 50.518 1.00 98.50 211 LEU A CA 1
ATOM 1627 C C . LEU A 1 211 ? -34.004 -10.222 50.352 1.00 98.50 211 LEU A C 1
ATOM 1629 O O . LEU A 1 211 ? -34.726 -10.130 51.344 1.00 98.50 211 LEU A O 1
ATOM 1633 N N . GLU A 1 212 ? -34.496 -10.427 49.132 1.00 98.00 212 GLU A N 1
ATOM 1634 C CA . GLU A 1 212 ? -35.920 -10.627 48.848 1.00 98.00 212 GLU A CA 1
ATOM 1635 C C . GLU A 1 212 ? -36.471 -11.858 49.580 1.00 98.00 212 GLU A C 1
ATOM 1637 O O . GLU A 1 212 ? -37.496 -11.762 50.260 1.00 98.00 212 GLU A O 1
ATOM 1642 N N . ILE A 1 213 ? -35.760 -12.991 49.520 1.00 98.25 213 ILE A N 1
ATOM 1643 C CA . ILE A 1 213 ? -36.138 -14.224 50.231 1.00 98.25 213 ILE A CA 1
ATOM 1644 C C . ILE A 1 213 ? -36.146 -14.000 51.750 1.00 98.25 213 ILE A C 1
ATOM 1646 O O . ILE A 1 213 ? -37.109 -14.379 52.421 1.00 98.25 213 ILE A O 1
ATOM 1650 N N . ASN A 1 214 ? -35.114 -13.352 52.299 1.00 98.38 214 ASN A N 1
ATOM 1651 C CA . ASN A 1 214 ? -35.018 -13.078 53.736 1.00 98.38 214 ASN A CA 1
ATOM 1652 C C . ASN A 1 214 ? -36.149 -12.166 54.229 1.00 98.38 214 ASN A C 1
ATOM 1654 O O . ASN A 1 214 ? -36.767 -12.447 55.257 1.00 98.38 214 ASN A O 1
ATOM 1658 N N . ASN A 1 215 ? -36.461 -11.101 53.486 1.00 98.12 215 ASN A N 1
ATOM 1659 C CA . ASN A 1 215 ? -37.562 -10.199 53.821 1.00 98.12 215 ASN A CA 1
ATOM 1660 C C . ASN A 1 215 ? -38.920 -10.904 53.752 1.00 98.12 215 ASN A C 1
ATOM 1662 O O . ASN A 1 215 ? -39.775 -10.682 54.616 1.00 98.12 215 ASN A O 1
ATOM 1666 N N . TYR A 1 216 ? -39.121 -11.777 52.763 1.00 98.38 216 TYR A N 1
ATOM 1667 C CA . TYR A 1 216 ? -40.334 -12.582 52.669 1.00 98.38 216 TYR A CA 1
ATOM 1668 C C . TYR A 1 216 ? -40.476 -13.525 53.871 1.00 98.38 216 TYR A C 1
ATOM 1670 O O . TYR A 1 216 ? -41.521 -13.537 54.523 1.00 98.38 216 TYR A O 1
ATOM 1678 N N . ALA A 1 217 ? -39.414 -14.262 54.215 1.00 98.25 217 ALA A N 1
ATOM 1679 C CA . ALA A 1 217 ? -39.401 -15.155 55.371 1.00 98.25 217 ALA A CA 1
ATOM 1680 C C . ALA A 1 217 ? -39.704 -14.400 56.676 1.00 98.25 217 ALA A C 1
ATOM 1682 O O . ALA A 1 217 ? -40.562 -14.822 57.453 1.00 98.25 217 ALA A O 1
ATOM 1683 N N . LEU A 1 218 ? -39.070 -13.242 56.886 1.00 97.88 218 LEU A N 1
ATOM 1684 C CA . LEU A 1 218 ? -39.318 -12.394 58.051 1.00 97.88 218 LEU A CA 1
ATOM 1685 C C . LEU A 1 218 ? -40.774 -11.911 58.107 1.00 97.88 218 LEU A C 1
ATOM 1687 O O . LEU A 1 218 ? -41.415 -12.013 59.150 1.00 97.88 218 LEU A O 1
ATOM 1691 N N . THR A 1 219 ? -41.317 -11.439 56.982 1.00 97.31 219 THR A N 1
ATOM 1692 C CA . THR A 1 219 ? -42.719 -10.999 56.878 1.00 97.31 219 THR A CA 1
ATOM 1693 C C . THR A 1 219 ? -43.685 -12.130 57.240 1.00 97.31 219 THR A C 1
ATOM 1695 O O . THR A 1 219 ? -44.641 -11.922 57.991 1.00 97.31 219 THR A O 1
ATOM 1698 N N . MET A 1 220 ? -43.418 -13.345 56.756 1.00 96.25 220 MET A N 1
ATOM 1699 C CA . MET A 1 220 ? -44.219 -14.529 57.071 1.00 96.25 220 MET A CA 1
ATOM 1700 C C . MET A 1 220 ? -44.158 -14.886 58.562 1.00 96.25 220 MET A C 1
ATOM 1702 O O . MET A 1 220 ? -45.205 -15.107 59.175 1.00 96.25 220 MET A O 1
ATOM 1706 N N . HIS A 1 221 ? -42.967 -14.879 59.169 1.00 95.44 221 HIS A N 1
ATOM 1707 C CA . HIS A 1 221 ? -42.801 -15.131 60.604 1.00 95.44 221 HIS A CA 1
ATOM 1708 C C . HIS A 1 221 ? -43.480 -14.068 61.474 1.00 95.44 221 HIS A C 1
ATOM 1710 O O . HIS A 1 221 ? -44.141 -14.415 62.453 1.00 95.44 221 HIS A O 1
ATOM 1716 N N . LEU A 1 222 ? -43.378 -12.787 61.108 1.00 94.75 222 LEU A N 1
ATOM 1717 C CA . LEU A 1 222 ? -44.054 -11.697 61.817 1.00 94.75 222 LEU A CA 1
ATOM 1718 C C . LEU A 1 222 ? -45.575 -11.872 61.792 1.00 94.75 222 LEU A C 1
ATOM 1720 O O . LEU A 1 222 ? -46.222 -11.777 62.836 1.00 94.75 222 LEU A O 1
ATOM 1724 N N . LYS A 1 223 ? -46.147 -12.202 60.629 1.00 92.69 223 LYS A N 1
ATOM 1725 C CA . LYS A 1 223 ? -47.584 -12.472 60.497 1.00 92.69 223 LYS A CA 1
ATOM 1726 C C . LYS A 1 223 ? -48.023 -13.655 61.363 1.00 92.69 223 LYS A C 1
ATOM 1728 O O . LYS A 1 223 ? -49.053 -13.577 62.029 1.00 92.69 223 LYS A O 1
ATOM 1733 N N . GLN A 1 224 ? -47.235 -14.730 61.392 1.00 92.25 224 GLN A N 1
ATOM 1734 C CA . GLN A 1 224 ? -47.516 -15.897 62.228 1.00 92.25 224 GLN A CA 1
ATOM 1735 C C . GLN A 1 224 ? -47.459 -15.557 63.727 1.00 92.25 224 GLN A C 1
ATOM 1737 O O . GLN A 1 224 ? -48.346 -15.958 64.478 1.00 92.25 224 GLN A O 1
ATOM 1742 N N . ALA A 1 225 ? -46.464 -14.778 64.165 1.00 89.56 225 ALA A N 1
ATOM 1743 C CA . ALA A 1 225 ? -46.348 -14.328 65.552 1.00 89.56 225 ALA A CA 1
ATOM 1744 C C . ALA A 1 225 ? -47.521 -13.425 65.970 1.00 89.56 225 ALA A C 1
ATOM 1746 O O . ALA A 1 225 ? -48.041 -13.567 67.072 1.00 89.56 225 ALA A O 1
ATOM 1747 N N . GLN A 1 226 ? -47.984 -12.533 65.090 1.00 84.56 226 GLN A N 1
ATOM 1748 C CA . GLN A 1 226 ? -49.153 -11.685 65.350 1.00 84.56 226 GLN A CA 1
ATOM 1749 C C . GLN A 1 226 ? -50.451 -12.493 65.467 1.00 84.56 226 GLN A C 1
ATOM 1751 O O . GLN A 1 226 ? -51.262 -12.218 66.345 1.00 84.56 226 GLN A O 1
ATOM 1756 N N . GLN A 1 227 ? -50.642 -13.507 64.622 1.00 78.69 227 GLN A N 1
ATOM 1757 C CA . GLN A 1 227 ? -51.828 -14.368 64.676 1.00 78.69 227 GLN A CA 1
ATOM 1758 C C . GLN A 1 227 ? -51.831 -15.280 65.915 1.00 78.69 227 GLN A C 1
ATOM 1760 O O . GLN A 1 227 ? -52.874 -15.447 66.550 1.00 78.69 227 GLN A O 1
ATOM 1765 N N . ASN A 1 228 ? -50.664 -15.803 66.306 1.00 67.56 228 ASN A N 1
ATOM 1766 C CA . ASN A 1 228 ? -50.495 -16.629 67.506 1.00 67.56 228 ASN A CA 1
ATOM 1767 C C . ASN A 1 228 ? -50.523 -15.821 68.820 1.00 67.56 228 ASN A C 1
ATOM 1769 O O . ASN A 1 228 ? -50.736 -16.404 69.877 1.00 67.56 228 ASN A O 1
ATOM 1773 N N . ASN A 1 229 ? -50.375 -14.493 68.761 1.00 57.50 229 ASN A N 1
ATOM 1774 C CA . ASN A 1 229 ? -50.557 -13.571 69.890 1.00 57.50 229 ASN A CA 1
ATOM 1775 C C . ASN A 1 229 ? -52.008 -13.088 70.053 1.00 57.50 229 ASN A C 1
ATOM 1777 O O . ASN A 1 229 ? -52.253 -12.028 70.630 1.00 57.50 229 ASN A O 1
ATOM 1781 N N . SER A 1 230 ? -52.989 -13.873 69.604 1.00 54.38 230 SER A N 1
ATOM 1782 C CA . SER A 1 230 ? -54.394 -13.677 69.977 1.00 54.38 230 SER A CA 1
ATOM 1783 C C . SER A 1 230 ? -54.605 -14.046 71.455 1.00 54.38 230 SER A C 1
ATOM 1785 O O . SER A 1 230 ? -55.275 -15.024 71.770 1.00 54.38 230 SER A O 1
ATOM 1787 N N . ILE A 1 231 ? -54.003 -13.288 72.376 1.00 57.62 231 ILE A N 1
ATOM 1788 C CA . ILE A 1 231 ? -54.406 -13.253 73.783 1.00 57.62 231 ILE A CA 1
ATOM 1789 C C . ILE A 1 231 ? -55.616 -12.311 73.844 1.00 57.62 231 ILE A C 1
ATOM 1791 O O . ILE A 1 231 ? -55.473 -11.125 73.532 1.00 57.62 231 ILE A O 1
ATOM 1795 N N . PRO A 1 232 ? -56.817 -12.791 74.212 1.00 50.88 232 PRO A N 1
ATOM 1796 C CA . PRO A 1 232 ? -57.973 -11.925 74.376 1.00 50.88 232 PRO A CA 1
ATOM 1797 C C . PRO A 1 232 ? -57.734 -10.965 75.547 1.00 50.88 232 PRO A C 1
ATOM 1799 O O . PRO A 1 232 ? -57.681 -11.385 76.696 1.00 50.88 232 PRO A O 1
ATOM 1802 N N . GLY A 1 233 ? -57.578 -9.679 75.230 1.00 54.47 233 GLY A N 1
ATOM 1803 C CA . GLY A 1 233 ? -57.880 -8.542 76.100 1.00 54.47 233 GLY A CA 1
ATOM 1804 C C . GLY A 1 233 ? -57.354 -8.590 77.535 1.00 54.47 233 GLY A C 1
ATOM 1805 O O . GLY A 1 233 ? -58.120 -8.839 78.460 1.00 54.47 233 GLY A O 1
ATOM 1806 N N . HIS A 1 234 ? -56.104 -8.183 77.748 1.00 54.41 234 HIS A N 1
ATOM 1807 C CA . HIS A 1 234 ? -55.757 -7.526 79.008 1.00 54.41 234 HIS A CA 1
ATOM 1808 C C . HIS A 1 234 ? -54.637 -6.501 78.809 1.00 54.41 234 HIS A C 1
ATOM 1810 O O . HIS A 1 234 ? -53.475 -6.736 79.130 1.00 54.41 234 HIS A O 1
ATOM 1816 N N . PHE A 1 235 ? -54.995 -5.349 78.243 1.00 60.88 235 PHE A N 1
ATOM 1817 C CA . PHE A 1 235 ? -54.219 -4.133 78.465 1.00 60.88 235 PHE A CA 1
ATOM 1818 C C . PHE A 1 235 ? -54.630 -3.590 79.835 1.00 60.88 235 PHE A C 1
ATOM 1820 O O . PHE A 1 235 ? -55.812 -3.328 80.050 1.00 60.88 235 PHE A O 1
ATOM 1827 N N . ASN A 1 236 ? -53.674 -3.463 80.757 1.00 54.50 236 ASN A N 1
ATOM 1828 C CA . ASN A 1 236 ? -53.879 -2.723 82.002 1.00 54.50 236 ASN A CA 1
ATOM 1829 C C . ASN A 1 236 ? -54.026 -1.232 81.654 1.00 54.50 236 ASN A C 1
ATOM 1831 O O . ASN A 1 236 ? -53.084 -0.675 81.081 1.00 54.50 236 ASN A O 1
ATOM 1835 N N . PRO A 1 237 ? -55.166 -0.585 81.954 1.00 64.19 237 PRO A N 1
ATOM 1836 C CA . PRO A 1 237 ? -55.226 0.862 81.994 1.00 64.19 237 PRO A CA 1
ATOM 1837 C C . PRO A 1 237 ? -54.618 1.326 83.324 1.00 64.19 237 PRO A C 1
ATOM 1839 O O . PRO A 1 237 ? -54.724 0.637 84.333 1.00 64.19 237 PRO A O 1
ATOM 1842 N N . ASP A 1 238 ? -54.004 2.499 83.303 1.00 59.38 238 ASP A N 1
ATOM 1843 C CA . ASP A 1 238 ? -53.380 3.192 84.434 1.00 59.38 238 ASP A CA 1
ATOM 1844 C C . ASP A 1 238 ? -51.964 2.736 84.802 1.00 59.38 238 ASP A C 1
ATOM 1846 O O . ASP A 1 238 ? -51.719 1.995 85.753 1.00 59.38 238 ASP A O 1
ATOM 1850 N N . VAL A 1 239 ? -50.998 3.343 84.111 1.00 49.44 239 VAL A N 1
ATOM 1851 C CA . VAL A 1 239 ? -49.807 3.863 84.788 1.00 49.44 239 VAL A CA 1
ATOM 1852 C C . VAL A 1 239 ? -49.641 5.321 84.354 1.00 49.44 239 VAL A C 1
ATOM 1854 O O . VAL A 1 239 ? -49.547 5.605 83.160 1.00 49.44 239 VAL A O 1
ATOM 1857 N N . PHE A 1 240 ? -49.710 6.207 85.351 1.00 51.88 240 PHE A N 1
ATOM 1858 C CA . PHE A 1 240 ? -49.498 7.655 85.288 1.00 51.88 240 PHE A CA 1
ATOM 1859 C C . PHE A 1 240 ? -48.053 8.022 84.936 1.00 51.88 240 PHE A C 1
ATOM 1861 O O . PHE A 1 240 ? -47.142 7.256 85.329 1.00 51.88 240 PHE A O 1
#

Radius of gyration: 52.14 Å; chains: 1; bounding box: 101×70×151 Å

Secondary structure (DSSP, 8-state):
-----PPPP--------------PPP-----------------HHHHHHHHHHHHHHHSTTS-HHHHHHHHHHTTT-HHHHHHHHHHHHHHHHHHHHHHT----SS--SSTHHHHHHT-SSHHHHHHHHHHHHHHHHHHHHHHHHHHHHHHHHHHHHHHHHHHHHHHHHHHHHHHHHHHHHHHHHHHHHHHHHHHHHHHHHHHHHHHHHHHHHHHHHHHHHHHHHHHHT-----PPP---

pLDDT: mean 78.39, std 21.59, range [34.28, 98.81]

InterPro domains:
  IPR003892 Ubiquitin system component CUE [PF02845] (49-87)
  IPR003892 Ubiquitin system component CUE [PS51140] (47-90)
  IPR009060 UBA-like superfamily [SSF46934] (41-93)

Foldseek 3Di:
DDDDDDDDDDDDDDDDDDDDDDDDDDDDDDDDDDDDDDDPPCDPVNLLVVLLVVVCVVDPPDDSVLLSVLCVVVVNDNVSSVVVVVVVVVVVVVVVVVVVPPPDDPDDDPCLPVQLVPAPDPVSNVVSNVVVVVVVVVVVVVVVVVVVVVVVVVVVVVVVVVVVVVVVVVVVVVVVVVVVVVVVVVVVVVVVVVVVVVVVVVVVVVVVVVVVVVVVVVVVVVVVVVVVPPPPDDDDPDDD

Organism: NCBI:txid40148